Protein AF-Q56X42-F1 (afdb_monomer_lite)

Structure (mmCIF, N/CA/C/O backbone):
data_AF-Q56X42-F1
#
_entry.id   AF-Q56X42-F1
#
loop_
_atom_site.group_PDB
_atom_site.id
_atom_site.type_symbol
_atom_site.label_atom_id
_atom_site.label_alt_id
_atom_site.label_comp_id
_atom_site.label_asym_id
_atom_site.label_entity_id
_atom_site.label_seq_id
_atom_site.pdbx_PDB_ins_code
_atom_site.Cartn_x
_atom_site.Cartn_y
_atom_site.Cartn_z
_atom_site.occupancy
_atom_site.B_iso_or_equiv
_atom_site.auth_seq_id
_atom_site.auth_comp_id
_atom_site.auth_asym_id
_atom_site.auth_atom_id
_atom_site.pdbx_PDB_model_num
ATOM 1 N N . ASN A 1 1 ? 7.573 2.371 1.891 1.00 67.56 1 ASN A N 1
ATOM 2 C CA . ASN A 1 1 ? 6.452 1.930 2.756 1.00 67.56 1 ASN A CA 1
ATOM 3 C C . ASN A 1 1 ? 5.148 2.291 2.075 1.00 67.56 1 ASN A C 1
ATOM 5 O O . ASN A 1 1 ? 5.137 3.233 1.301 1.00 67.56 1 ASN A O 1
ATOM 9 N N . SER A 1 2 ? 4.065 1.553 2.292 1.00 81.19 2 SER A N 1
ATOM 10 C CA . SER A 1 2 ? 2.759 1.941 1.739 1.00 81.19 2 SER A CA 1
ATOM 11 C C . SER A 1 2 ? 2.305 3.261 2.379 1.00 81.19 2 SER A C 1
ATOM 13 O O . SER A 1 2 ? 2.499 3.435 3.579 1.00 81.19 2 SER A O 1
ATOM 15 N N . GLY A 1 3 ? 1.739 4.186 1.601 1.00 82.00 3 GLY A N 1
ATOM 16 C CA . GLY A 1 3 ? 1.391 5.527 2.095 1.00 82.00 3 GLY A CA 1
ATOM 17 C C . GLY A 1 3 ? 2.541 6.544 2.124 1.00 82.00 3 GLY A C 1
ATOM 18 O O . GLY A 1 3 ? 2.359 7.614 2.693 1.00 82.00 3 GLY A O 1
ATOM 19 N N . SER A 1 4 ? 3.714 6.232 1.557 1.00 86.50 4 SER A N 1
ATOM 20 C CA . SER A 1 4 ? 4.825 7.191 1.439 1.00 86.50 4 SER A CA 1
ATOM 21 C C . SER A 1 4 ? 4.777 7.982 0.135 1.00 86.50 4 SER A C 1
ATOM 23 O O . SER A 1 4 ? 4.223 7.497 -0.853 1.00 86.50 4 SER A O 1
ATOM 25 N N . ASP A 1 5 ? 5.441 9.136 0.119 1.00 89.69 5 ASP A N 1
ATOM 26 C CA . ASP A 1 5 ? 5.679 9.915 -1.094 1.00 89.69 5 ASP A CA 1
ATOM 27 C C . ASP A 1 5 ? 6.595 9.182 -2.084 1.00 89.69 5 ASP A C 1
ATOM 29 O O . ASP A 1 5 ? 7.347 8.260 -1.735 1.00 89.69 5 ASP A O 1
ATOM 33 N N . LEU A 1 6 ? 6.501 9.598 -3.345 1.00 90.69 6 LEU A N 1
ATOM 34 C CA . LEU A 1 6 ? 7.348 9.135 -4.433 1.00 90.69 6 LEU A CA 1
ATOM 35 C C . LEU A 1 6 ? 8.427 10.186 -4.690 1.00 90.69 6 LEU A C 1
ATOM 37 O O . LEU A 1 6 ? 8.120 11.365 -4.857 1.00 90.69 6 LEU A O 1
ATOM 41 N N . HIS A 1 7 ? 9.678 9.741 -4.751 1.00 89.75 7 HIS A N 1
ATOM 42 C CA . HIS A 1 7 ? 10.826 10.593 -5.027 1.00 89.75 7 HIS A CA 1
ATOM 43 C C . HIS A 1 7 ? 11.603 10.076 -6.230 1.00 89.75 7 HIS A C 1
ATOM 45 O O . HIS A 1 7 ? 11.661 8.869 -6.472 1.00 89.75 7 HIS A O 1
ATOM 51 N N . TYR A 1 8 ? 12.244 10.990 -6.947 1.00 87.69 8 TYR A N 1
ATOM 52 C CA . TYR A 1 8 ? 13.138 10.677 -8.053 1.00 87.69 8 TYR A CA 1
ATOM 53 C C . TYR A 1 8 ? 14.385 11.548 -8.012 1.00 87.69 8 TYR A C 1
ATOM 55 O O . TYR A 1 8 ? 14.400 12.601 -7.380 1.00 87.69 8 TYR A O 1
ATOM 63 N N . THR A 1 9 ? 15.450 11.085 -8.659 1.00 87.69 9 THR A N 1
ATOM 64 C CA . THR A 1 9 ? 16.738 11.777 -8.656 1.00 87.69 9 THR A CA 1
ATOM 65 C C . THR A 1 9 ? 16.627 13.140 -9.332 1.00 87.69 9 THR A C 1
ATOM 67 O O . THR A 1 9 ? 16.108 13.241 -10.446 1.00 87.69 9 THR A O 1
ATOM 70 N N . SER A 1 10 ? 17.138 14.176 -8.668 1.00 83.94 10 SER A N 1
ATOM 71 C CA . SER A 1 10 ? 17.284 15.494 -9.280 1.00 83.94 10 SER A CA 1
ATOM 72 C C . SER A 1 10 ? 18.452 15.495 -10.263 1.00 83.94 10 SER A C 1
ATOM 74 O O . SER A 1 10 ? 19.521 14.964 -9.964 1.00 83.94 10 SER A O 1
ATOM 76 N N . LEU A 1 11 ? 18.274 16.131 -11.421 1.00 78.12 11 LEU A N 1
ATOM 77 C CA . LEU A 1 11 ? 19.390 16.476 -12.311 1.00 78.12 11 LEU A CA 1
ATOM 78 C C . LEU A 1 11 ? 20.090 17.775 -11.875 1.00 78.12 11 LEU A C 1
ATOM 80 O O . LEU A 1 11 ? 21.200 18.050 -12.324 1.00 78.12 11 LEU A O 1
ATOM 84 N N . ASN A 1 12 ? 19.448 18.560 -11.004 1.00 76.50 12 ASN A N 1
ATOM 85 C CA . ASN A 1 12 ? 19.964 19.809 -10.458 1.00 76.50 12 ASN A CA 1
ATOM 86 C C . ASN A 1 12 ? 20.455 19.592 -9.024 1.00 76.50 12 ASN A C 1
ATOM 88 O O . ASN A 1 12 ? 19.666 19.259 -8.141 1.00 76.50 12 ASN A O 1
ATOM 92 N N . ASN A 1 13 ? 21.744 19.838 -8.785 1.00 66.69 13 ASN A N 1
ATOM 93 C CA . ASN A 1 13 ? 22.360 19.669 -7.464 1.00 66.69 13 ASN A CA 1
ATOM 94 C C . ASN A 1 13 ? 21.909 20.715 -6.428 1.00 66.69 13 ASN A C 1
ATOM 96 O O . ASN A 1 13 ? 22.079 20.481 -5.235 1.00 66.69 13 ASN A O 1
ATOM 100 N N . GLU A 1 14 ? 21.334 21.840 -6.863 1.00 75.88 14 GLU A N 1
ATOM 101 C CA . GLU A 1 14 ? 20.880 22.924 -5.976 1.00 75.88 14 GLU A CA 1
ATOM 102 C C . GLU A 1 14 ? 19.651 22.524 -5.138 1.00 75.88 14 GLU A C 1
ATOM 104 O O . GLU A 1 14 ? 19.534 22.916 -3.981 1.00 75.88 14 GLU A O 1
ATOM 109 N N . ASP A 1 15 ? 18.772 21.675 -5.686 1.00 68.00 15 ASP A N 1
ATOM 110 C CA . ASP A 1 15 ? 17.516 21.250 -5.042 1.00 68.00 15 ASP A CA 1
ATOM 111 C C . ASP A 1 15 ? 17.673 19.962 -4.202 1.00 68.00 15 ASP A C 1
ATOM 113 O O . ASP A 1 15 ? 16.696 19.377 -3.729 1.00 68.00 15 ASP A O 1
ATOM 117 N N . GLY A 1 16 ? 18.914 19.505 -4.003 1.00 80.31 16 GLY A N 1
ATOM 118 C CA . GLY A 1 16 ? 19.235 18.246 -3.333 1.00 80.31 16 GLY A CA 1
ATOM 119 C C . GLY A 1 16 ? 19.132 17.014 -4.247 1.00 80.31 16 GLY A C 1
ATOM 120 O O . GLY A 1 16 ? 18.766 17.107 -5.417 1.00 80.31 16 GLY A O 1
ATOM 121 N N . PRO A 1 17 ? 19.481 15.817 -3.736 1.00 85.62 17 PRO A N 1
ATOM 122 C CA . PRO A 1 17 ? 19.621 14.617 -4.567 1.00 85.62 17 PRO A CA 1
ATOM 123 C C . PRO A 1 17 ? 18.285 14.044 -5.059 1.00 85.62 17 PRO A C 1
ATOM 125 O O . PRO A 1 17 ? 18.269 13.279 -6.025 1.00 85.62 17 PRO A O 1
ATOM 128 N N . PHE A 1 18 ? 17.168 14.389 -4.409 1.00 88.75 18 PHE A N 1
ATOM 129 C CA . PHE A 1 18 ? 15.854 13.816 -4.687 1.00 88.75 18 PHE A CA 1
ATOM 130 C C . PHE A 1 18 ? 14.758 14.878 -4.691 1.00 88.75 18 PHE A C 1
ATOM 132 O O . PHE A 1 18 ? 14.666 15.684 -3.770 1.00 88.75 18 PHE A O 1
ATOM 139 N N . VAL A 1 19 ? 13.874 14.799 -5.682 1.00 90.31 19 VAL A N 1
ATOM 140 C CA . VAL A 1 19 ? 12.692 15.652 -5.832 1.00 90.31 19 VAL A CA 1
ATOM 141 C C . VAL A 1 19 ? 11.438 14.828 -5.554 1.00 90.31 19 VAL A C 1
ATOM 143 O O . VAL A 1 19 ? 11.348 13.667 -5.958 1.00 90.31 19 VAL A O 1
ATOM 146 N N . VAL A 1 20 ? 10.474 15.420 -4.849 1.00 90.50 20 VAL A N 1
ATOM 147 C CA . VAL A 1 20 ? 9.154 14.824 -4.584 1.00 90.50 20 VAL A CA 1
ATOM 148 C C . VAL A 1 20 ? 8.279 14.909 -5.840 1.00 90.50 20 VAL A C 1
ATOM 150 O O . VAL A 1 20 ? 8.199 15.956 -6.483 1.00 90.50 20 VAL A O 1
ATOM 153 N N . ASP A 1 21 ? 7.565 13.835 -6.176 1.00 92.31 21 ASP A N 1
ATOM 154 C CA . ASP A 1 21 ? 6.517 13.865 -7.200 1.00 92.31 21 ASP A CA 1
ATOM 155 C C . ASP A 1 21 ? 5.200 14.409 -6.610 1.00 92.31 21 ASP A C 1
ATOM 157 O O . ASP A 1 21 ? 4.403 13.683 -6.007 1.00 92.31 21 ASP A O 1
ATOM 161 N N . PHE A 1 22 ? 4.946 15.703 -6.822 1.00 91.88 22 PHE A N 1
ATOM 162 C CA . PHE A 1 22 ? 3.704 16.358 -6.398 1.00 91.88 22 PHE A CA 1
ATOM 163 C C . PHE A 1 22 ? 2.447 15.805 -7.089 1.00 91.88 22 PHE A C 1
ATOM 165 O O . PHE A 1 22 ? 1.365 15.834 -6.505 1.00 91.88 22 PHE A O 1
ATOM 172 N N . TYR A 1 23 ? 2.557 15.267 -8.308 1.00 93.00 23 TYR A N 1
ATOM 173 C CA . TYR A 1 23 ? 1.410 14.656 -8.985 1.00 93.00 23 TYR A CA 1
ATOM 174 C C . TYR A 1 23 ? 1.029 13.331 -8.332 1.00 93.00 23 TYR A C 1
ATOM 176 O O . TYR A 1 23 ? -0.160 13.023 -8.219 1.00 93.00 23 TYR A O 1
ATOM 184 N N . TYR A 1 24 ? 2.017 12.565 -7.865 1.00 93.50 24 TYR A N 1
ATOM 185 C CA . TYR A 1 24 ? 1.760 11.358 -7.088 1.00 93.50 24 TYR A CA 1
ATOM 186 C C . TYR A 1 24 ? 1.088 11.703 -5.758 1.00 93.50 24 TYR A C 1
ATOM 188 O O . TYR A 1 24 ? 0.129 11.042 -5.364 1.00 93.50 24 TYR A O 1
ATOM 196 N N . HIS A 1 25 ? 1.526 12.784 -5.114 1.00 91.62 25 HIS A N 1
ATOM 197 C CA . HIS A 1 25 ? 0.908 13.284 -3.891 1.00 91.62 25 HIS A CA 1
ATOM 198 C C . HIS A 1 25 ? -0.584 13.608 -4.092 1.00 91.62 25 HIS A C 1
ATOM 200 O O . HIS A 1 25 ? -1.444 13.054 -3.406 1.00 91.62 25 HIS A O 1
ATOM 206 N N . SER A 1 26 ? -0.926 14.397 -5.117 1.00 92.25 26 SER A N 1
ATOM 207 C CA . SER A 1 26 ? -2.332 14.663 -5.465 1.00 92.25 26 SER A CA 1
ATOM 208 C C . SER A 1 26 ? -3.097 13.395 -5.871 1.00 92.25 26 SER A C 1
ATOM 210 O O . SER A 1 26 ? -4.303 13.287 -5.643 1.00 92.25 26 SER A O 1
ATOM 212 N N . HIS A 1 27 ? -2.415 12.413 -6.471 1.00 92.94 27 HIS A N 1
ATOM 213 C CA . HIS A 1 27 ? -3.016 11.134 -6.842 1.00 92.94 27 HIS A CA 1
ATOM 214 C C . HIS A 1 27 ? -3.447 10.325 -5.614 1.00 92.94 27 HIS A C 1
ATOM 216 O O . HIS A 1 27 ? -4.559 9.794 -5.597 1.00 92.94 27 HIS A O 1
ATOM 222 N N . ILE A 1 28 ? -2.608 10.242 -4.578 1.00 93.75 28 ILE A N 1
ATOM 223 C CA . ILE A 1 28 ? -2.935 9.494 -3.357 1.00 93.75 28 ILE A CA 1
ATOM 224 C C . ILE A 1 28 ? -3.926 10.230 -2.450 1.00 93.75 28 ILE A C 1
ATOM 226 O O . ILE A 1 28 ? -4.687 9.576 -1.739 1.00 93.75 28 ILE A O 1
ATOM 230 N N . GLU A 1 29 ? -3.972 11.561 -2.510 1.00 92.69 29 GLU A N 1
ATOM 231 C CA . GLU A 1 29 ? -4.919 12.381 -1.746 1.00 92.69 29 GLU A CA 1
ATOM 232 C C . GLU A 1 29 ? -6.378 12.159 -2.176 1.00 92.69 29 GLU A C 1
ATOM 234 O O . GLU A 1 29 ? -7.312 12.308 -1.378 1.00 92.69 29 GLU A O 1
ATOM 239 N N . TYR A 1 30 ? -6.597 11.742 -3.427 1.00 91.44 30 TYR A N 1
ATOM 240 C CA . TYR A 1 30 ? -7.929 11.568 -3.989 1.00 91.44 30 TYR A CA 1
ATOM 241 C C . TYR A 1 30 ? -8.832 10.683 -3.108 1.00 91.44 30 TYR A C 1
ATOM 243 O O . TYR A 1 30 ? -8.675 9.463 -3.017 1.00 91.44 30 TYR A O 1
ATOM 251 N N . ARG A 1 31 ? -9.848 11.317 -2.502 1.00 89.06 31 ARG A N 1
ATOM 252 C CA . ARG A 1 31 ? -10.853 10.700 -1.611 1.00 89.06 31 ARG A CA 1
ATOM 253 C C . ARG A 1 31 ? -10.286 10.054 -0.339 1.00 89.06 31 ARG A C 1
ATOM 255 O O . ARG A 1 31 ? -10.953 9.191 0.232 1.00 89.06 31 ARG A O 1
ATOM 262 N N . TRP A 1 32 ? -9.116 10.478 0.136 1.00 90.62 32 TRP A N 1
ATOM 263 C CA . TRP A 1 32 ? -8.513 9.939 1.359 1.00 90.62 32 TRP A CA 1
ATOM 264 C C . TRP A 1 32 ? -9.361 10.192 2.621 1.00 90.62 32 TRP A C 1
ATOM 266 O O . TRP A 1 32 ? -9.424 9.356 3.518 1.00 90.62 32 TRP A O 1
ATOM 276 N N . GLY A 1 33 ? -10.081 11.315 2.686 1.00 87.44 33 GLY A N 1
ATOM 277 C CA . GLY A 1 33 ? -10.985 11.645 3.798 1.00 87.44 33 GLY A CA 1
ATOM 278 C C . GLY A 1 33 ? -10.298 12.231 5.040 1.00 87.44 33 GLY A C 1
ATOM 279 O O . GLY A 1 33 ? -10.992 12.786 5.895 1.00 87.44 33 GLY A O 1
ATOM 280 N N . GLY A 1 34 ? -8.964 12.156 5.124 1.00 89.06 34 GLY A N 1
ATOM 281 C CA . GLY A 1 34 ? -8.134 12.877 6.093 1.00 89.06 34 GLY A CA 1
ATOM 282 C C . GLY A 1 34 ? -8.602 12.731 7.544 1.00 89.06 34 GLY A C 1
ATOM 283 O O . GLY A 1 34 ? -8.870 11.632 8.032 1.00 89.06 34 GLY A O 1
ATOM 284 N N . GLU A 1 35 ? -8.764 13.860 8.232 1.00 88.06 35 GLU A N 1
ATOM 285 C CA . GLU A 1 35 ? -9.099 13.898 9.661 1.00 88.06 35 GLU A CA 1
ATOM 286 C C . GLU A 1 35 ? -10.459 13.248 9.994 1.00 88.06 35 GLU A C 1
ATOM 288 O O . GLU A 1 35 ? -10.631 12.643 11.054 1.00 88.06 35 GLU A O 1
ATOM 293 N N . GLY A 1 36 ? -11.436 13.305 9.081 1.00 90.19 36 GLY A N 1
ATOM 294 C CA . GLY A 1 36 ? -12.727 12.630 9.269 1.00 90.19 36 GLY A CA 1
ATOM 295 C C . GLY A 1 36 ? -12.585 11.104 9.299 1.00 90.19 36 GLY A C 1
ATOM 296 O O . GLY A 1 36 ? -13.181 10.423 10.143 1.00 90.19 36 GLY A O 1
ATOM 297 N N . LEU A 1 37 ? -11.729 10.569 8.423 1.00 92.31 37 LEU A N 1
ATOM 298 C CA . LEU A 1 37 ? -11.351 9.160 8.446 1.00 92.31 37 LEU A CA 1
ATOM 299 C C . LEU A 1 37 ? -10.593 8.833 9.740 1.00 92.31 37 LEU A C 1
ATOM 301 O O . LEU A 1 37 ? -10.950 7.864 10.413 1.00 92.31 37 LEU A O 1
ATOM 305 N N . ARG A 1 38 ? -9.613 9.658 10.132 1.00 91.94 38 ARG A N 1
ATOM 306 C CA . ARG A 1 38 ? -8.826 9.467 11.363 1.00 91.94 38 ARG A CA 1
ATOM 307 C C . ARG A 1 38 ? -9.718 9.322 12.596 1.00 91.94 38 ARG A C 1
ATOM 309 O O . ARG A 1 38 ? -9.590 8.342 13.326 1.00 91.94 38 ARG A O 1
ATOM 316 N N . LYS A 1 39 ? -10.673 10.233 12.800 1.00 92.50 39 LYS A N 1
ATOM 317 C CA . LYS A 1 39 ? -11.624 10.178 13.929 1.00 92.50 39 LYS A CA 1
ATOM 318 C C . LYS A 1 39 ? -12.442 8.888 13.942 1.00 92.50 39 LYS A C 1
ATOM 320 O O . LYS A 1 39 ? -12.653 8.293 14.999 1.00 92.50 39 LYS A O 1
ATOM 325 N N . THR A 1 40 ? -12.871 8.430 12.768 1.00 92.56 40 THR A N 1
ATOM 326 C CA . THR A 1 40 ? -13.627 7.178 12.635 1.00 92.56 40 THR A CA 1
ATOM 327 C C . THR A 1 40 ? -12.768 5.965 12.996 1.00 92.56 40 THR A C 1
ATOM 329 O O . THR A 1 40 ? -13.235 5.071 13.701 1.00 92.56 40 THR A O 1
ATOM 332 N N . LEU A 1 41 ? -11.498 5.953 12.582 1.00 92.06 41 LEU A N 1
ATOM 333 C CA . LEU A 1 41 ? -10.547 4.891 12.922 1.00 92.06 41 LEU A CA 1
ATOM 334 C C . LEU A 1 41 ? -10.200 4.877 14.416 1.00 92.06 41 LEU A C 1
ATOM 336 O O . LEU A 1 41 ? -10.135 3.804 15.010 1.00 92.06 41 LEU A O 1
ATOM 340 N N . ILE A 1 42 ? -10.040 6.045 15.044 1.00 91.81 42 ILE A N 1
ATOM 341 C CA . ILE A 1 42 ? -9.840 6.152 16.497 1.00 91.81 42 ILE A CA 1
ATOM 342 C C . ILE A 1 42 ? -11.048 5.568 17.235 1.00 91.81 42 ILE A C 1
ATOM 344 O O . ILE A 1 42 ? -10.882 4.732 18.117 1.00 91.81 42 ILE A O 1
ATOM 348 N N . ARG A 1 43 ? -12.272 5.930 16.826 1.00 91.19 43 ARG A N 1
ATOM 349 C CA . ARG A 1 43 ? -13.501 5.365 17.404 1.00 91.19 43 ARG A CA 1
ATOM 350 C C . ARG A 1 43 ? -13.575 3.847 17.229 1.00 91.19 43 ARG A C 1
ATOM 352 O O . ARG A 1 43 ? -13.992 3.144 18.147 1.00 91.19 43 ARG A O 1
ATOM 359 N N . TRP A 1 44 ? -13.169 3.336 16.068 1.00 89.75 44 TRP A N 1
ATOM 360 C CA . TRP A 1 44 ? -13.069 1.896 15.838 1.00 89.75 44 TRP A CA 1
ATOM 361 C C . TRP A 1 44 ? -12.072 1.238 16.805 1.00 89.75 44 TRP A C 1
ATOM 363 O O . TRP A 1 44 ? -12.430 0.244 17.439 1.00 89.75 44 TRP A O 1
ATOM 373 N N . ALA A 1 45 ? -10.878 1.810 16.987 1.00 88.31 45 ALA A N 1
ATOM 374 C CA . ALA A 1 45 ? -9.875 1.291 17.917 1.00 88.31 45 ALA A CA 1
ATOM 375 C C . ALA A 1 45 ? -10.388 1.278 19.369 1.00 88.31 45 ALA A C 1
ATOM 377 O O . ALA A 1 45 ? -10.264 0.260 20.050 1.00 88.31 45 ALA A O 1
ATOM 378 N N . SER A 1 46 ? -11.057 2.347 19.816 1.00 88.62 46 SER A N 1
ATOM 379 C CA . SER A 1 46 ? -11.700 2.390 21.138 1.00 88.62 46 SER A CA 1
ATOM 380 C C . SER A 1 46 ? -12.761 1.299 21.299 1.00 88.62 46 SER A C 1
ATOM 382 O O . SER A 1 46 ? -12.759 0.585 22.298 1.00 88.62 46 SER A O 1
ATOM 384 N N . SER A 1 47 ? -13.598 1.076 20.278 1.00 86.81 47 SER A N 1
ATOM 385 C CA . SER A 1 47 ? -14.635 0.033 20.320 1.00 86.81 47 SER A CA 1
ATOM 386 C C . SER A 1 47 ? -14.079 -1.395 20.406 1.00 86.81 47 SER A C 1
ATOM 388 O O . SER A 1 47 ? -14.765 -2.301 20.878 1.00 86.81 47 SER A O 1
ATOM 390 N N . LEU A 1 48 ? -12.845 -1.622 19.939 1.00 82.50 48 LEU A N 1
ATOM 391 C CA . LEU A 1 48 ? -12.162 -2.905 20.109 1.00 82.50 48 LEU A CA 1
ATOM 392 C C . LEU A 1 48 ? -11.652 -3.091 21.536 1.00 82.50 48 LEU A C 1
ATOM 394 O O . LEU A 1 48 ? -11.722 -4.204 22.053 1.00 82.50 48 LEU A O 1
ATOM 398 N N . ASN A 1 49 ? -11.177 -2.013 22.161 1.00 82.62 49 ASN A N 1
ATOM 399 C CA . ASN A 1 49 ? -10.699 -2.029 23.541 1.00 82.62 49 ASN A CA 1
ATOM 400 C C . ASN A 1 49 ? -11.859 -2.262 24.532 1.00 82.62 49 ASN A C 1
ATOM 402 O O . ASN A 1 49 ? -11.717 -3.052 25.459 1.00 82.62 49 ASN A O 1
ATOM 406 N N . GLU A 1 50 ? -13.033 -1.665 24.294 1.00 76.38 50 GLU A N 1
ATOM 407 C CA . GLU A 1 50 ? -14.222 -1.802 25.159 1.00 76.38 50 GLU A CA 1
ATOM 408 C C . GLU A 1 50 ? -14.805 -3.226 25.195 1.00 76.38 50 GLU A C 1
ATOM 410 O O . GLU A 1 50 ? -15.297 -3.680 26.224 1.00 76.38 50 GLU A O 1
ATOM 415 N N . LYS A 1 51 ? -14.738 -3.974 24.086 1.00 69.44 51 LYS A N 1
ATOM 416 C CA . LYS A 1 51 ? -15.343 -5.317 23.980 1.00 69.44 51 LYS A CA 1
ATOM 417 C C . LYS A 1 51 ? -14.617 -6.411 24.773 1.00 69.44 51 LYS A C 1
ATOM 419 O O . LYS A 1 51 ? -15.110 -7.536 24.812 1.00 69.44 51 LYS A O 1
ATOM 424 N N . LYS A 1 52 ? -13.438 -6.132 25.339 1.00 63.53 52 LYS A N 1
ATOM 425 C CA . LYS A 1 52 ? -12.561 -7.133 25.980 1.00 63.53 52 LYS A CA 1
ATOM 426 C C . LYS A 1 52 ? -11.953 -6.624 27.298 1.00 63.53 52 LYS A C 1
ATOM 428 O O . LYS A 1 52 ? -10.808 -6.940 27.608 1.00 63.53 52 LYS A O 1
ATOM 433 N N . ALA A 1 53 ? -12.739 -5.855 28.054 1.00 52.41 53 ALA A N 1
ATOM 434 C CA . ALA A 1 53 ? -12.368 -5.082 29.245 1.00 52.41 53 ALA A CA 1
ATOM 435 C C . ALA A 1 53 ? -11.900 -5.874 30.495 1.00 52.41 53 ALA A C 1
ATOM 437 O O . ALA A 1 53 ? -11.860 -5.305 31.578 1.00 52.41 53 ALA A O 1
ATOM 438 N N . ASP A 1 54 ? -11.525 -7.150 30.375 1.00 56.41 54 ASP A N 1
ATOM 439 C CA . ASP A 1 54 ? -11.077 -7.973 31.518 1.00 56.41 54 ASP A CA 1
ATOM 440 C C . ASP A 1 54 ? -9.575 -7.834 31.836 1.00 56.41 54 ASP A C 1
ATOM 442 O O . ASP A 1 54 ? -9.083 -8.387 32.813 1.00 56.41 54 ASP A O 1
ATOM 446 N N . ASN A 1 55 ? -8.814 -7.100 31.022 1.00 54.84 55 ASN A N 1
ATOM 447 C CA . ASN A 1 55 ? -7.419 -6.764 31.302 1.00 54.84 55 ASN A CA 1
ATOM 448 C C . ASN A 1 55 ? -7.181 -5.319 30.864 1.00 54.84 55 ASN A C 1
ATOM 450 O O . ASN A 1 55 ? -7.415 -5.011 29.697 1.00 54.84 55 ASN A O 1
ATOM 454 N N . ASP A 1 56 ? -6.670 -4.477 31.764 1.00 57.50 56 ASP A N 1
ATOM 455 C CA . ASP A 1 56 ? -6.373 -3.028 31.648 1.00 57.50 56 ASP A CA 1
ATOM 456 C C . ASP A 1 56 ? -5.444 -2.608 30.474 1.00 57.50 56 ASP A C 1
ATOM 458 O O . ASP A 1 56 ? -4.946 -1.485 30.383 1.00 57.50 56 ASP A O 1
ATOM 462 N N . GLU A 1 57 ? -5.177 -3.507 29.531 1.00 63.69 57 GLU A N 1
ATOM 463 C CA . GLU A 1 57 ? -4.270 -3.310 28.415 1.00 63.69 57 GLU A CA 1
ATOM 464 C C . GLU A 1 57 ? -5.027 -3.000 27.120 1.00 63.69 57 GLU A C 1
ATOM 466 O O . GLU A 1 57 ? -5.711 -3.854 26.550 1.00 63.69 57 GLU A O 1
ATOM 471 N N . GLN A 1 58 ? -4.813 -1.792 26.592 1.00 74.31 58 GLN A N 1
ATOM 472 C CA . GLN A 1 58 ? -5.284 -1.391 25.262 1.00 74.31 58 GLN A CA 1
ATOM 473 C C . GLN A 1 58 ? -4.812 -2.383 24.182 1.00 74.31 58 GLN A C 1
ATOM 475 O O . GLN A 1 58 ? -3.615 -2.633 24.034 1.00 74.31 58 GLN A O 1
ATOM 480 N N . ILE A 1 59 ? -5.749 -2.926 23.398 1.00 78.31 59 ILE A N 1
ATOM 481 C CA . ILE A 1 59 ? -5.485 -3.886 22.315 1.00 78.31 59 ILE A CA 1
ATOM 482 C C . ILE A 1 59 ? -4.859 -3.172 21.120 1.00 78.31 59 ILE A C 1
ATOM 484 O O . ILE A 1 59 ? -3.880 -3.663 20.550 1.00 78.31 59 ILE A O 1
ATOM 488 N N . VAL A 1 60 ? -5.425 -2.019 20.758 1.00 83.69 60 VAL A N 1
ATOM 489 C CA . VAL A 1 60 ? -4.968 -1.169 19.657 1.00 83.69 60 VAL A CA 1
ATOM 490 C C . VAL A 1 60 ? -4.817 0.265 20.156 1.00 83.69 60 VAL A C 1
ATOM 492 O O . VAL A 1 60 ? -5.744 0.820 20.751 1.00 83.69 60 VAL A O 1
ATOM 495 N N . THR A 1 61 ? -3.666 0.873 19.874 1.00 88.50 61 THR A N 1
ATOM 496 C CA . THR A 1 61 ? -3.352 2.265 20.227 1.00 88.50 61 THR A CA 1
ATOM 497 C C . THR A 1 61 ? -2.868 3.010 18.985 1.00 88.50 61 THR A C 1
ATOM 499 O O . THR A 1 61 ? -2.093 2.467 18.197 1.00 88.50 61 THR A O 1
ATOM 502 N N . LEU A 1 62 ? -3.310 4.256 18.792 1.00 89.31 62 LEU A N 1
ATOM 503 C CA . LEU A 1 62 ? -2.812 5.108 17.709 1.00 89.31 62 LEU A CA 1
ATOM 504 C C . LEU A 1 62 ? -1.335 5.451 17.954 1.00 89.31 62 LEU A C 1
ATOM 506 O O . LEU A 1 62 ? -0.977 5.954 19.017 1.00 89.31 62 LEU A O 1
ATOM 510 N N . ALA A 1 63 ? -0.482 5.195 16.967 1.00 90.25 63 ALA A N 1
ATOM 511 C CA . ALA A 1 63 ? 0.926 5.557 17.002 1.00 90.25 63 ALA A CA 1
ATOM 512 C C . ALA A 1 63 ? 1.130 6.873 16.244 1.00 90.25 63 ALA A C 1
ATOM 514 O O . ALA A 1 63 ? 1.485 6.878 15.065 1.00 90.25 63 ALA A O 1
ATOM 515 N N . GLU A 1 64 ? 0.889 7.998 16.920 1.00 87.19 64 GLU A N 1
ATOM 516 C CA . GLU A 1 64 ? 0.959 9.328 16.294 1.00 87.19 64 GLU A CA 1
ATOM 517 C C . GLU A 1 64 ? 2.344 9.629 15.715 1.00 87.19 64 GLU A C 1
ATOM 519 O O . GLU A 1 64 ? 2.443 10.079 14.583 1.00 87.19 64 GLU A O 1
ATOM 524 N N . HIS A 1 65 ? 3.410 9.260 16.429 1.00 87.50 65 HIS A N 1
ATOM 525 C CA . HIS A 1 65 ? 4.798 9.445 15.985 1.00 87.50 65 HIS A CA 1
ATOM 526 C C . HIS A 1 65 ? 5.174 8.665 14.710 1.00 87.50 65 HIS A C 1
ATOM 528 O O . HIS A 1 65 ? 6.181 8.972 14.081 1.00 87.50 65 HIS A O 1
ATOM 534 N N . LEU A 1 66 ? 4.399 7.640 14.341 1.00 86.56 66 LEU A N 1
ATOM 535 C CA . LEU A 1 66 ? 4.598 6.843 13.121 1.00 86.56 66 LEU A CA 1
ATOM 536 C C . LEU A 1 66 ? 3.545 7.142 12.059 1.00 86.56 66 LEU A C 1
ATOM 538 O O . LEU A 1 66 ? 3.550 6.511 11.000 1.00 86.56 66 LEU A O 1
ATOM 542 N N . SER A 1 67 ? 2.585 8.003 12.377 1.00 87.88 67 SER A N 1
ATOM 543 C CA . SER A 1 67 ? 1.528 8.368 11.454 1.00 87.88 67 SER A CA 1
ATOM 544 C C . SER A 1 67 ? 1.999 9.536 10.599 1.00 87.88 67 SER A C 1
ATOM 546 O O . SER A 1 67 ? 2.615 10.474 11.095 1.00 87.88 67 SER A O 1
ATOM 548 N N . THR A 1 68 ? 1.703 9.466 9.311 1.00 89.88 68 THR A N 1
ATOM 549 C CA . THR A 1 68 ? 1.905 10.552 8.352 1.00 89.88 68 THR A CA 1
ATOM 550 C C . THR A 1 68 ? 0.551 10.988 7.804 1.00 89.88 68 THR A C 1
ATOM 552 O O . THR A 1 68 ? -0.473 10.350 8.073 1.00 89.88 68 THR A O 1
ATOM 555 N N . ASP A 1 69 ? 0.534 12.042 6.992 1.00 87.88 69 ASP A N 1
ATOM 556 C CA . ASP A 1 69 ? -0.698 12.574 6.397 1.00 87.88 69 ASP A CA 1
ATOM 557 C C . ASP A 1 69 ? -1.478 11.520 5.592 1.00 87.88 69 ASP A C 1
ATOM 559 O O . ASP A 1 69 ? -2.711 11.512 5.605 1.00 87.88 69 ASP A O 1
ATOM 563 N N . TYR A 1 70 ? -0.768 10.569 4.973 1.00 90.75 70 TYR A N 1
ATOM 564 C CA . TYR A 1 70 ? -1.322 9.498 4.130 1.00 90.75 70 TYR A CA 1
ATOM 565 C C . TYR A 1 70 ? -1.075 8.088 4.677 1.00 90.75 70 TYR A C 1
ATOM 567 O O . TYR A 1 70 ? -1.225 7.094 3.961 1.00 90.75 70 TYR A O 1
ATOM 575 N N . CYS A 1 71 ? -0.706 7.973 5.950 1.00 92.88 71 CYS A N 1
ATOM 576 C CA . CYS A 1 71 ? -0.564 6.688 6.619 1.00 92.88 71 CYS A CA 1
ATOM 577 C C . CYS A 1 71 ? -0.903 6.832 8.099 1.00 92.88 71 CYS A C 1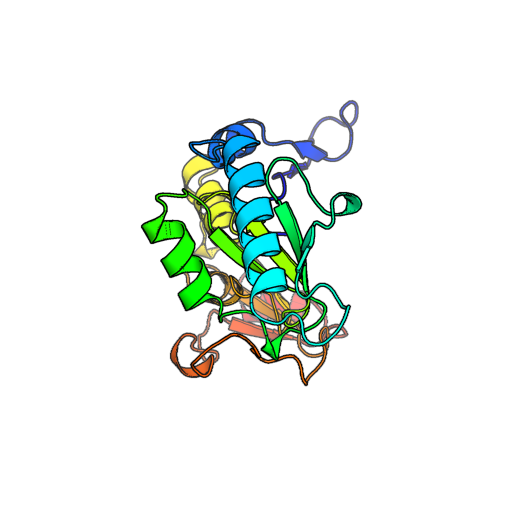
ATOM 579 O O . CYS A 1 71 ? -0.087 7.294 8.892 1.00 92.88 71 CYS A O 1
ATOM 581 N N . TYR A 1 72 ? -2.092 6.387 8.496 1.00 93.94 72 TYR A N 1
ATOM 582 C CA . TYR A 1 72 ? -2.458 6.317 9.908 1.00 93.94 72 TYR A CA 1
ATOM 583 C C . TYR A 1 72 ? -2.016 4.985 10.493 1.00 93.94 72 TYR A C 1
ATOM 585 O O . TYR A 1 72 ? -2.485 3.922 10.077 1.00 93.94 72 TYR A O 1
ATOM 593 N N . THR A 1 73 ? -1.112 5.055 11.464 1.00 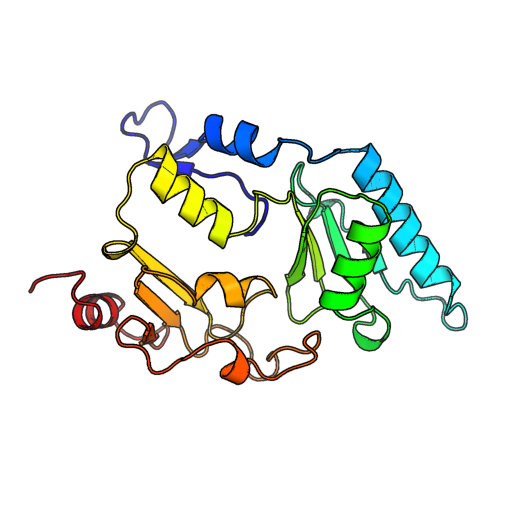93.44 73 THR A N 1
ATOM 594 C CA . THR A 1 73 ? -0.445 3.889 12.034 1.00 93.44 73 THR A CA 1
ATOM 595 C C . THR A 1 73 ? -1.008 3.579 13.413 1.00 93.44 73 THR A C 1
ATOM 597 O O . THR A 1 73 ? -1.048 4.435 14.294 1.00 93.44 73 THR A O 1
ATOM 600 N N . PHE A 1 74 ? -1.389 2.326 13.632 1.00 92.31 74 PHE A N 1
ATOM 601 C CA . PHE A 1 74 ? -1.832 1.809 14.919 1.00 92.31 74 PHE A CA 1
ATOM 602 C C . PHE A 1 74 ? -0.903 0.691 15.383 1.00 92.31 74 PHE A C 1
ATOM 604 O O . PHE A 1 74 ? -0.571 -0.212 14.613 1.00 92.31 74 PHE A O 1
ATOM 611 N N . THR A 1 75 ? -0.518 0.729 16.653 1.00 91.56 75 THR A N 1
ATOM 612 C CA . THR A 1 75 ? 0.221 -0.347 17.315 1.00 91.56 75 THR A CA 1
ATOM 613 C C . THR A 1 75 ? -0.765 -1.320 17.943 1.00 91.56 75 THR A C 1
ATOM 615 O O . THR A 1 75 ? -1.691 -0.924 18.651 1.00 91.56 75 THR A O 1
ATOM 618 N N . VAL A 1 76 ? -0.550 -2.606 17.695 1.00 88.31 76 VAL A N 1
ATOM 619 C CA . VAL A 1 76 ? -1.355 -3.716 18.194 1.00 88.31 76 VAL A CA 1
ATOM 620 C C . VAL A 1 76 ? -0.560 -4.450 19.262 1.00 88.31 76 VAL A C 1
ATOM 622 O O . VAL A 1 76 ? 0.473 -5.049 18.969 1.00 88.31 76 VAL A O 1
ATOM 625 N N . LYS A 1 77 ? -1.058 -4.440 20.500 1.00 85.19 77 LYS A N 1
ATOM 626 C CA . LYS A 1 77 ? -0.433 -5.172 21.613 1.00 85.19 77 LYS A CA 1
ATOM 627 C C . LYS A 1 77 ? -0.860 -6.637 21.658 1.00 85.19 77 LYS A C 1
ATOM 629 O O . LYS A 1 77 ? -0.076 -7.495 22.043 1.00 85.19 77 LYS A O 1
ATOM 634 N N . LYS A 1 78 ? -2.098 -6.932 21.242 1.00 81.50 78 LYS A N 1
ATOM 635 C CA . LYS A 1 78 ? -2.676 -8.288 21.244 1.00 81.50 78 LYS A CA 1
ATOM 636 C C . LYS A 1 78 ? -3.137 -8.679 19.835 1.00 81.50 78 LYS A C 1
ATOM 638 O O . LYS A 1 78 ? -4.315 -8.501 19.524 1.00 81.50 78 LYS A O 1
ATOM 643 N N . PRO A 1 79 ? -2.252 -9.232 18.980 1.00 77.00 79 PRO A N 1
ATOM 644 C CA . PRO A 1 79 ? -2.583 -9.574 17.592 1.00 77.00 79 PRO A CA 1
ATOM 645 C C . PRO A 1 79 ? -3.765 -10.539 17.463 1.00 77.00 79 PRO A C 1
ATOM 647 O O . PRO A 1 79 ? -4.645 -10.315 16.642 1.00 77.00 79 PRO A O 1
ATOM 650 N N . ALA A 1 80 ? -3.851 -11.546 18.340 1.00 77.38 80 ALA A N 1
ATOM 651 C CA . ALA A 1 80 ? -4.950 -12.518 18.354 1.00 77.38 80 ALA A CA 1
ATOM 652 C C . ALA A 1 80 ? -6.322 -11.902 18.689 1.00 77.38 80 ALA A C 1
ATOM 654 O O . ALA A 1 80 ? -7.361 -12.521 18.470 1.00 77.38 80 ALA A O 1
ATOM 655 N N . ALA A 1 81 ? -6.349 -10.692 19.258 1.00 78.56 81 ALA A N 1
ATOM 656 C CA . ALA A 1 81 ? -7.586 -10.018 19.618 1.00 78.56 81 ALA A CA 1
ATOM 657 C C . ALA A 1 81 ? -8.145 -9.127 18.500 1.00 78.56 81 ALA A C 1
ATOM 659 O O . ALA A 1 81 ? -9.291 -8.689 18.628 1.00 78.56 81 ALA A O 1
ATOM 660 N N . VAL A 1 82 ? -7.364 -8.877 17.444 1.00 81.94 82 VAL A N 1
ATOM 661 C CA . VAL A 1 82 ? -7.719 -8.017 16.311 1.00 81.94 82 VAL A CA 1
ATOM 662 C C . VAL A 1 82 ? -8.296 -8.868 15.173 1.00 81.94 82 VAL A C 1
ATOM 664 O O . VAL A 1 82 ? -7.804 -9.969 14.933 1.00 81.94 82 VAL A O 1
ATOM 667 N N . PRO A 1 83 ? -9.330 -8.390 14.451 1.00 85.00 83 PRO A N 1
ATOM 668 C CA . PRO A 1 83 ? -9.854 -9.103 13.289 1.00 85.00 83 PRO A CA 1
ATOM 669 C C . PRO A 1 83 ? -8.781 -9.294 12.201 1.00 85.00 83 PRO A C 1
ATOM 671 O O . PRO A 1 83 ? -7.907 -8.435 12.045 1.00 85.00 83 PRO A O 1
ATOM 674 N N . PRO A 1 84 ? -8.867 -10.361 11.389 1.00 85.19 84 PRO A N 1
ATOM 675 C CA . PRO A 1 84 ? -7.983 -10.556 10.247 1.00 85.19 84 PRO A CA 1
ATOM 676 C C . PRO A 1 84 ? -8.168 -9.445 9.205 1.00 85.19 84 PRO A C 1
ATOM 678 O O . PRO A 1 84 ? -9.225 -8.812 9.095 1.00 85.19 84 PRO A O 1
ATOM 681 N N . VAL A 1 85 ? -7.154 -9.243 8.357 1.00 85.38 85 VAL A N 1
ATOM 682 C CA . VAL A 1 85 ? -7.113 -8.116 7.405 1.00 85.38 85 VAL A CA 1
ATOM 683 C C . VAL A 1 85 ? -8.327 -8.061 6.471 1.00 85.38 85 VAL A C 1
ATOM 685 O O . VAL A 1 85 ? -8.807 -6.979 6.130 1.00 85.38 85 VAL A O 1
ATOM 688 N N . ARG A 1 86 ? -8.864 -9.220 6.072 1.00 85.50 86 ARG A N 1
ATOM 689 C CA . ARG A 1 86 ? -10.041 -9.317 5.196 1.00 85.50 86 ARG A CA 1
ATOM 690 C C . ARG A 1 86 ? -11.302 -8.790 5.877 1.00 85.50 86 ARG A C 1
ATOM 692 O O . ARG A 1 86 ? -12.082 -8.081 5.240 1.00 85.50 86 ARG A O 1
ATOM 699 N N . GLU A 1 87 ? -11.490 -9.115 7.151 1.00 87.62 87 GLU A N 1
ATOM 700 C CA . GLU A 1 87 ? -12.628 -8.642 7.937 1.00 87.62 87 GLU A CA 1
ATOM 701 C C . GLU A 1 87 ? -12.517 -7.151 8.212 1.00 87.62 87 GLU A C 1
ATOM 703 O O . GLU A 1 87 ? -13.483 -6.423 8.000 1.00 87.62 87 GLU A O 1
ATOM 708 N N . LEU A 1 88 ? -11.326 -6.668 8.570 1.00 88.06 88 LEU A N 1
ATOM 709 C CA . LEU A 1 88 ? -11.122 -5.242 8.786 1.00 88.06 88 LEU A CA 1
ATOM 710 C C . LEU A 1 88 ? -11.363 -4.431 7.501 1.00 88.06 88 LEU A C 1
ATOM 712 O O . LEU A 1 88 ? -12.092 -3.441 7.514 1.00 88.06 88 LEU A O 1
ATOM 716 N N . ARG A 1 89 ? -10.862 -4.901 6.349 1.00 89.19 89 ARG A N 1
ATOM 717 C CA . ARG A 1 89 ? -11.183 -4.299 5.041 1.00 89.19 89 ARG A CA 1
ATOM 718 C C . ARG A 1 89 ? -12.685 -4.330 4.746 1.00 89.19 89 ARG A C 1
ATOM 720 O O . ARG A 1 89 ? -13.205 -3.375 4.173 1.00 89.19 89 ARG A O 1
ATOM 727 N N . LYS A 1 90 ? -13.391 -5.404 5.117 1.00 91.00 90 LYS A N 1
ATOM 728 C CA . LYS A 1 90 ? -14.850 -5.508 4.963 1.00 91.00 90 LYS A CA 1
ATOM 729 C C . LYS A 1 90 ? -15.575 -4.476 5.832 1.00 91.00 90 LYS A C 1
ATOM 731 O O . LYS A 1 90 ? -16.449 -3.790 5.311 1.00 91.00 90 LYS A O 1
ATOM 736 N N . LEU A 1 91 ? -15.199 -4.329 7.103 1.00 90.12 91 LEU A N 1
ATOM 737 C CA . LEU A 1 91 ? -15.797 -3.356 8.027 1.00 90.12 91 LEU A CA 1
ATOM 738 C C . LEU A 1 91 ? -15.673 -1.923 7.501 1.00 90.12 91 LEU A C 1
ATOM 740 O O . LEU A 1 91 ? -16.668 -1.206 7.428 1.00 90.12 91 LEU A O 1
ATOM 744 N N . LEU A 1 92 ? -14.478 -1.538 7.053 1.00 90.19 92 LEU A N 1
ATOM 745 C CA . LEU A 1 92 ? -14.235 -0.196 6.517 1.00 90.19 92 LEU A CA 1
ATOM 746 C C . LEU A 1 92 ? -15.027 0.059 5.228 1.00 90.19 92 LEU A C 1
ATOM 748 O O . LEU A 1 92 ? -15.599 1.133 5.056 1.00 90.19 92 LEU A O 1
ATOM 752 N N . ARG A 1 93 ? -15.142 -0.949 4.351 1.00 90.38 93 ARG A N 1
ATOM 753 C CA . ARG A 1 93 ? -15.978 -0.863 3.140 1.00 90.38 93 ARG A CA 1
ATOM 754 C C . ARG A 1 93 ? -17.464 -0.702 3.460 1.00 90.38 93 ARG A C 1
ATOM 756 O O . ARG A 1 93 ? -18.125 0.072 2.777 1.00 90.38 93 ARG A O 1
ATOM 763 N N . ILE A 1 94 ? -17.982 -1.398 4.477 1.00 91.00 94 ILE A N 1
ATOM 764 C CA . ILE A 1 94 ? -19.383 -1.262 4.925 1.00 91.00 94 ILE A CA 1
ATOM 765 C C . ILE A 1 94 ? -19.648 0.156 5.442 1.00 91.00 94 ILE A C 1
ATOM 767 O O . ILE A 1 94 ? -20.700 0.722 5.168 1.00 91.00 94 ILE A O 1
ATOM 771 N N . GLN A 1 95 ? -18.673 0.760 6.120 1.00 88.88 95 GLN A N 1
ATOM 772 C CA . GLN A 1 95 ? -18.730 2.154 6.574 1.00 88.88 95 GLN A CA 1
ATOM 773 C C . GLN A 1 95 ? -18.458 3.179 5.455 1.00 88.88 95 GLN A C 1
ATOM 775 O O . GLN A 1 95 ? -18.314 4.365 5.734 1.00 88.88 95 GLN A O 1
ATOM 780 N N . ALA A 1 96 ? -18.365 2.734 4.195 1.00 89.75 96 ALA A N 1
ATOM 781 C CA . ALA A 1 96 ? -18.037 3.551 3.027 1.00 89.75 96 ALA A CA 1
ATOM 782 C C . ALA A 1 96 ? -16.700 4.318 3.130 1.00 89.75 96 ALA A C 1
ATOM 784 O O . ALA A 1 96 ? -16.475 5.285 2.398 1.00 89.75 96 ALA A O 1
ATOM 785 N N . LEU A 1 97 ? -15.779 3.860 3.985 1.00 91.50 97 LEU A N 1
ATOM 786 C CA . LEU A 1 97 ? -14.460 4.462 4.149 1.00 91.50 97 LEU A CA 1
ATOM 787 C C . LEU A 1 97 ? -13.554 4.056 2.981 1.00 91.50 97 LEU A C 1
ATOM 789 O O . LEU A 1 97 ? -13.338 2.873 2.699 1.00 91.50 97 LEU A O 1
ATOM 793 N N . ARG A 1 98 ? -13.025 5.055 2.271 1.00 90.69 98 ARG A N 1
ATOM 794 C CA . ARG A 1 98 ? -12.178 4.880 1.083 1.00 90.69 98 ARG A CA 1
ATOM 795 C C . ARG A 1 98 ? -10.709 4.749 1.478 1.00 90.69 98 ARG A C 1
ATOM 797 O O . ARG A 1 98 ? -9.889 5.609 1.182 1.00 90.69 98 ARG A O 1
ATOM 804 N N . CYS A 1 99 ? -10.377 3.635 2.116 1.00 92.75 99 CYS A N 1
ATOM 805 C CA . CYS A 1 99 ? -9.015 3.341 2.546 1.00 92.75 99 CYS A CA 1
ATOM 806 C C . CYS A 1 99 ? -8.643 1.866 2.360 1.00 92.75 99 CYS A C 1
ATOM 808 O O . CYS A 1 99 ? -9.488 0.985 2.163 1.00 92.75 99 CYS A O 1
ATOM 810 N N . HIS A 1 100 ? -7.344 1.599 2.426 1.00 91.56 100 HIS A N 1
ATOM 811 C CA . HIS A 1 100 ? -6.789 0.262 2.520 1.00 91.56 100 HIS A CA 1
ATOM 812 C C . HIS A 1 100 ? -6.106 0.058 3.859 1.00 91.56 100 HIS A C 1
ATOM 814 O O . HIS A 1 100 ? -5.499 0.966 4.413 1.00 91.56 100 HIS A O 1
ATOM 820 N N . VAL A 1 101 ? -6.203 -1.173 4.353 1.00 91.62 101 VAL A N 1
ATOM 821 C CA . VAL A 1 101 ? -5.518 -1.597 5.567 1.00 91.62 101 VAL A CA 1
ATOM 822 C C . VAL A 1 101 ? -4.433 -2.586 5.215 1.00 91.62 101 VAL A C 1
ATOM 824 O O . VAL A 1 101 ? -4.673 -3.565 4.490 1.00 91.62 101 VAL A O 1
ATOM 827 N N . VAL A 1 102 ? -3.258 -2.301 5.758 1.00 90.06 102 VAL A N 1
ATOM 828 C CA . VAL A 1 102 ? -2.031 -3.053 5.585 1.00 90.06 102 VAL A CA 1
ATOM 829 C C . VAL A 1 102 ? -1.496 -3.413 6.967 1.00 90.06 102 VAL A C 1
ATOM 831 O O . VAL A 1 102 ? -1.123 -2.536 7.738 1.00 90.06 102 VAL A O 1
ATOM 834 N N . TYR A 1 103 ? -1.457 -4.704 7.294 1.00 88.31 103 TYR A N 1
ATOM 835 C CA . TYR A 1 103 ? -0.770 -5.159 8.503 1.00 88.31 103 TYR A CA 1
ATOM 836 C C . TYR A 1 103 ? 0.714 -5.283 8.200 1.00 88.31 103 TYR A C 1
ATOM 838 O O . TYR A 1 103 ? 1.087 -5.889 7.191 1.00 88.31 103 TYR A O 1
ATOM 846 N N . SER A 1 104 ? 1.521 -4.733 9.095 1.00 84.25 104 SER A N 1
ATOM 847 C CA . SER A 1 104 ? 2.975 -4.734 9.046 1.00 84.25 104 SER A CA 1
ATOM 848 C C . SER A 1 104 ? 3.552 -5.303 10.342 1.00 84.25 104 SER A C 1
ATOM 850 O O . SER A 1 104 ? 2.830 -5.536 11.317 1.00 84.25 104 SER A O 1
ATOM 852 N N . GLN A 1 105 ? 4.853 -5.611 10.331 1.00 80.38 105 GLN A N 1
ATOM 853 C CA . GLN A 1 105 ? 5.583 -6.128 11.501 1.00 80.38 105 GLN A CA 1
ATOM 854 C C . GLN A 1 105 ? 4.892 -7.338 12.161 1.00 80.38 105 GLN A C 1
ATOM 856 O O . GLN A 1 105 ? 4.631 -7.356 13.363 1.00 80.38 105 GLN A O 1
ATOM 861 N N . ASN A 1 106 ? 4.536 -8.342 11.355 1.00 75.75 106 ASN A N 1
ATOM 862 C CA . ASN A 1 106 ? 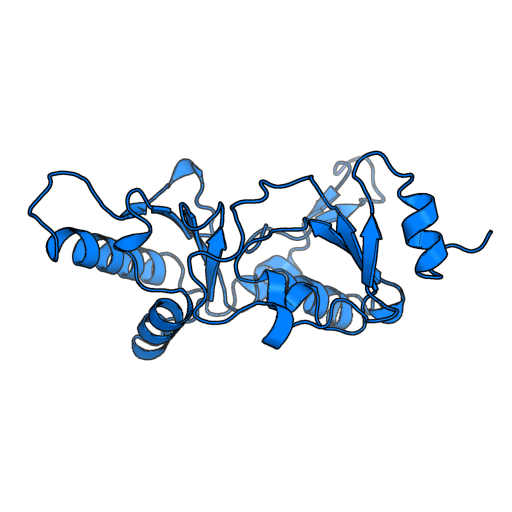3.866 -9.563 11.816 1.00 75.75 106 ASN A CA 1
ATOM 863 C C . ASN A 1 106 ? 2.525 -9.316 12.546 1.00 75.75 106 ASN A C 1
ATOM 865 O O . ASN A 1 106 ? 2.138 -10.051 13.449 1.00 75.75 106 ASN A O 1
ATOM 869 N N . GLY A 1 107 ? 1.812 -8.251 12.171 1.00 77.81 107 GLY A N 1
ATOM 870 C CA . GLY A 1 107 ? 0.505 -7.918 12.734 1.00 77.81 107 GLY A CA 1
ATOM 871 C C . GLY A 1 107 ? 0.543 -7.132 14.042 1.00 77.81 107 GLY A C 1
ATOM 872 O O . GLY A 1 107 ? -0.517 -6.835 14.585 1.00 77.81 107 GLY A O 1
ATOM 873 N N . THR A 1 108 ? 1.732 -6.747 14.512 1.00 85.06 108 THR A N 1
ATOM 874 C CA . THR A 1 108 ? 1.901 -5.806 15.632 1.00 85.06 108 THR A CA 1
ATOM 875 C C . THR A 1 108 ? 1.645 -4.355 15.219 1.00 85.06 108 THR A C 1
ATOM 877 O O . THR A 1 108 ? 1.517 -3.480 16.072 1.00 85.06 108 THR A O 1
ATOM 880 N N . ARG A 1 109 ? 1.533 -4.083 13.913 1.00 88.75 109 ARG A N 1
ATOM 881 C CA . ARG A 1 109 ? 1.238 -2.758 13.375 1.00 88.75 109 ARG A CA 1
ATOM 882 C C . ARG A 1 109 ? 0.181 -2.827 12.279 1.00 88.75 109 ARG A C 1
ATOM 884 O O . ARG A 1 109 ? 0.200 -3.714 11.426 1.00 88.75 109 ARG A O 1
ATOM 891 N N . ILE A 1 110 ? -0.737 -1.867 12.302 1.00 91.19 110 ILE A N 1
ATOM 892 C CA . ILE A 1 110 ? -1.771 -1.674 11.288 1.00 91.19 110 ILE A CA 1
ATOM 893 C C . ILE A 1 110 ? -1.574 -0.297 10.674 1.00 91.19 110 ILE A C 1
ATOM 895 O O . ILE A 1 110 ? -1.689 0.713 11.360 1.00 91.19 110 ILE A O 1
ATOM 899 N N . ASN A 1 111 ? -1.326 -0.269 9.372 1.00 92.62 111 ASN A N 1
ATOM 900 C CA . ASN A 1 111 ? -1.235 0.947 8.582 1.00 92.62 111 ASN A CA 1
ATOM 901 C C . ASN A 1 111 ? -2.529 1.101 7.782 1.00 92.62 111 ASN A C 1
ATOM 903 O O . ASN A 1 111 ? -2.915 0.203 7.026 1.00 92.62 111 ASN A O 1
ATOM 907 N N . VAL A 1 112 ? -3.202 2.234 7.940 1.00 94.00 112 VAL A N 1
ATOM 908 C CA . VAL A 1 112 ? -4.342 2.625 7.111 1.00 94.00 112 VAL A CA 1
ATOM 909 C C . VAL A 1 112 ? -3.864 3.678 6.128 1.00 94.00 112 VAL A C 1
ATOM 911 O O . VAL A 1 112 ? -3.339 4.708 6.536 1.00 94.00 112 VAL A O 1
ATOM 914 N N . ILE A 1 113 ? -4.042 3.410 4.839 1.00 94.56 113 ILE A N 1
ATOM 915 C CA . ILE A 1 113 ? -3.498 4.210 3.736 1.00 94.56 113 ILE A CA 1
ATOM 916 C C . ILE A 1 113 ? -4.589 4.529 2.705 1.00 94.56 113 ILE A C 1
ATOM 918 O O . ILE A 1 113 ? -5.586 3.792 2.626 1.00 94.56 113 ILE A O 1
ATOM 922 N N . PRO A 1 114 ? -4.418 5.570 1.871 1.00 94.31 114 PRO A N 1
ATOM 923 C CA . PRO A 1 114 ? -5.312 5.818 0.753 1.00 94.31 114 PRO A CA 1
ATOM 924 C C . PRO A 1 114 ? -5.408 4.621 -0.190 1.00 94.31 114 PRO A C 1
ATOM 926 O O . PRO A 1 114 ? -4.468 3.837 -0.344 1.00 94.31 114 PRO A O 1
ATOM 929 N N . VAL A 1 115 ? -6.545 4.501 -0.882 1.00 92.00 115 VAL A N 1
ATOM 930 C CA . VAL A 1 115 ? -6.792 3.408 -1.845 1.00 92.00 115 VAL A CA 1
ATOM 931 C C . VAL A 1 115 ? -5.702 3.330 -2.923 1.00 92.00 115 VAL A C 1
ATOM 933 O O . VAL A 1 115 ? -5.362 2.248 -3.401 1.00 92.00 115 VAL A O 1
ATOM 936 N N . LEU A 1 116 ? -5.133 4.479 -3.281 1.00 92.44 116 LEU A N 1
ATOM 937 C CA . LEU A 1 116 ? -4.139 4.622 -4.340 1.00 92.44 116 LEU A CA 1
ATOM 938 C C . LEU A 1 116 ? -2.689 4.627 -3.827 1.00 92.44 116 LEU A C 1
ATOM 940 O O . LEU A 1 116 ? -1.772 4.665 -4.633 1.00 92.44 116 LEU A O 1
ATOM 944 N N . ALA A 1 117 ? -2.464 4.517 -2.514 1.00 93.19 117 ALA A N 1
ATOM 945 C CA . ALA A 1 117 ? -1.132 4.646 -1.913 1.00 93.19 117 ALA A CA 1
ATOM 946 C C . ALA A 1 117 ? -0.459 3.306 -1.556 1.00 93.19 117 ALA A C 1
ATOM 948 O O . ALA A 1 117 ? 0.570 3.269 -0.876 1.00 93.19 117 ALA A O 1
ATOM 949 N N . SER A 1 118 ? -1.046 2.173 -1.957 1.00 91.19 118 SER A N 1
ATOM 950 C CA . SER A 1 118 ? -0.397 0.865 -1.772 1.00 91.19 118 SER A CA 1
ATOM 951 C C . SER A 1 118 ? 0.800 0.699 -2.713 1.00 91.19 118 SER A C 1
ATOM 953 O O . SER A 1 118 ? 0.841 1.308 -3.781 1.00 91.19 118 SER A O 1
ATOM 955 N N . ARG A 1 119 ? 1.746 -0.181 -2.367 1.00 89.75 119 ARG A N 1
ATOM 956 C CA . ARG A 1 119 ? 2.995 -0.343 -3.136 1.00 89.75 119 ARG A CA 1
ATOM 957 C C . ARG A 1 119 ? 2.748 -0.730 -4.599 1.00 89.75 119 ARG A C 1
ATOM 959 O O . ARG A 1 119 ? 3.352 -0.154 -5.494 1.00 89.75 119 ARG A O 1
ATOM 966 N N . ILE A 1 120 ? 1.795 -1.625 -4.861 1.00 88.50 120 ILE A N 1
ATOM 967 C CA . ILE A 1 120 ? 1.415 -1.991 -6.236 1.00 88.50 120 ILE A CA 1
ATOM 968 C C . ILE A 1 120 ? 0.727 -0.844 -6.992 1.00 88.50 120 ILE A C 1
ATOM 970 O O . ILE A 1 120 ? 0.859 -0.739 -8.208 1.00 88.50 120 ILE A O 1
ATOM 974 N N . GLN A 1 121 ? 0.005 0.038 -6.294 1.00 92.00 121 GLN A N 1
ATOM 975 C CA . GLN A 1 121 ? -0.603 1.210 -6.932 1.00 92.00 121 GLN A CA 1
ATOM 976 C C . GLN A 1 121 ? 0.458 2.244 -7.309 1.00 92.00 121 GLN A C 1
ATOM 978 O O . GLN A 1 121 ? 0.365 2.812 -8.392 1.00 92.00 121 GLN A O 1
ATOM 983 N N . ALA A 1 122 ? 1.509 2.406 -6.501 1.00 91.50 122 ALA A N 1
ATOM 984 C CA . ALA A 1 122 ? 2.663 3.226 -6.865 1.00 91.50 122 ALA A CA 1
ATOM 985 C C . ALA A 1 122 ? 3.351 2.709 -8.143 1.00 91.50 122 ALA A C 1
ATOM 987 O O . ALA A 1 122 ? 3.633 3.489 -9.048 1.00 91.50 122 ALA A O 1
ATOM 988 N N . LEU A 1 123 ? 3.539 1.388 -8.275 1.00 90.75 123 LEU A N 1
ATOM 989 C CA . LEU A 1 123 ? 4.082 0.792 -9.505 1.00 90.75 123 LEU A CA 1
ATOM 990 C C . LEU A 1 123 ? 3.184 1.050 -10.724 1.00 90.75 123 LEU A C 1
ATOM 992 O O . LEU A 1 123 ? 3.667 1.392 -11.800 1.00 90.75 123 LEU A O 1
ATOM 996 N N . ARG A 1 124 ? 1.861 0.943 -10.561 1.00 91.38 124 ARG A N 1
ATOM 997 C CA . ARG A 1 124 ? 0.912 1.277 -11.636 1.00 91.38 124 ARG A CA 1
ATOM 998 C C . ARG A 1 124 ? 0.937 2.756 -11.996 1.00 91.38 124 ARG A C 1
ATOM 1000 O O . ARG A 1 124 ? 0.837 3.083 -13.174 1.00 91.38 124 ARG A O 1
ATOM 1007 N N . TYR A 1 125 ? 1.074 3.636 -11.010 1.00 93.38 125 TYR A N 1
ATOM 1008 C CA . TYR A 1 125 ? 1.236 5.064 -11.247 1.00 93.38 125 TYR A CA 1
ATOM 1009 C C . TYR A 1 125 ? 2.494 5.333 -12.083 1.00 93.38 125 TYR A C 1
ATOM 1011 O O . TYR A 1 125 ? 2.408 6.043 -13.080 1.00 93.38 125 TYR A O 1
ATOM 1019 N N . LEU A 1 126 ? 3.622 4.695 -11.755 1.00 91.62 126 LEU A N 1
ATOM 1020 C CA . LEU A 1 126 ? 4.851 4.774 -12.551 1.00 91.62 126 LEU A CA 1
ATOM 1021 C C . LEU A 1 126 ? 4.635 4.275 -13.991 1.00 91.62 126 LEU A C 1
ATOM 1023 O O . LEU A 1 126 ? 5.021 4.952 -14.940 1.00 91.62 126 LEU A O 1
ATOM 1027 N N . PHE A 1 127 ? 3.945 3.152 -14.190 1.00 91.94 127 PHE A N 1
ATOM 1028 C CA . PHE A 1 127 ? 3.618 2.677 -15.539 1.00 91.94 127 PHE A CA 1
ATOM 1029 C C . PHE A 1 127 ? 2.770 3.690 -16.329 1.00 91.94 127 PHE A C 1
ATOM 1031 O O . PHE A 1 127 ? 3.127 4.066 -17.442 1.00 91.94 127 PHE A O 1
ATOM 1038 N N . VAL A 1 128 ? 1.659 4.166 -15.757 1.00 92.56 128 VAL A N 1
ATOM 1039 C CA . VAL A 1 128 ? 0.696 5.021 -16.473 1.00 92.56 128 VAL A CA 1
ATOM 1040 C C . VAL A 1 128 ? 1.220 6.441 -16.669 1.00 92.56 128 VAL A C 1
ATOM 1042 O O . VAL A 1 128 ? 1.088 7.004 -17.753 1.00 92.56 128 VAL A O 1
ATOM 1045 N N . ARG A 1 129 ? 1.772 7.052 -15.617 1.00 91.69 129 ARG A N 1
ATOM 1046 C CA . ARG A 1 129 ? 2.160 8.466 -15.629 1.00 91.69 129 ARG A CA 1
ATOM 1047 C C . ARG A 1 129 ? 3.555 8.678 -16.200 1.00 91.69 129 ARG A C 1
ATOM 1049 O O . ARG A 1 129 ? 3.759 9.673 -16.887 1.00 91.69 129 ARG A O 1
ATOM 1056 N N . TRP A 1 130 ? 4.489 7.771 -15.917 1.00 89.94 130 TRP A N 1
ATOM 1057 C CA . TRP A 1 130 ? 5.879 7.895 -16.359 1.00 89.94 130 TRP A CA 1
ATOM 1058 C C . TRP A 1 130 ? 6.183 7.065 -17.612 1.00 89.94 130 TRP A C 1
ATOM 1060 O O . TRP A 1 130 ? 7.261 7.201 -18.183 1.00 89.94 130 TRP A O 1
ATOM 1070 N N . GLY A 1 131 ? 5.259 6.206 -18.055 1.00 91.56 131 GLY A N 1
ATOM 1071 C CA . GLY A 1 131 ? 5.465 5.357 -19.229 1.00 91.56 131 GLY A CA 1
ATOM 1072 C C . GLY A 1 131 ? 6.538 4.286 -19.021 1.00 91.56 131 GLY A C 1
ATOM 1073 O O . GLY A 1 131 ? 7.109 3.794 -19.994 1.00 91.56 131 GLY A O 1
ATOM 1074 N N . ILE A 1 132 ? 6.851 3.943 -17.766 1.00 90.38 132 ILE A N 1
ATOM 1075 C CA . ILE A 1 132 ? 7.865 2.935 -17.445 1.00 90.38 132 ILE A CA 1
ATOM 1076 C C . ILE A 1 132 ? 7.324 1.562 -17.815 1.00 90.38 132 ILE A C 1
ATOM 1078 O O . ILE A 1 132 ? 6.317 1.132 -17.270 1.00 90.38 132 ILE A O 1
ATOM 1082 N N . ASP A 1 133 ? 8.025 0.847 -18.689 1.00 90.62 133 ASP A N 1
ATOM 1083 C CA . ASP A 1 133 ? 7.687 -0.530 -19.034 1.00 90.62 133 ASP A CA 1
ATOM 1084 C C . ASP A 1 133 ? 7.902 -1.467 -17.833 1.00 90.62 133 ASP A C 1
ATOM 1086 O O . ASP A 1 133 ? 9.033 -1.689 -17.389 1.00 90.62 133 ASP A O 1
ATOM 1090 N N . MET A 1 134 ? 6.809 -2.048 -17.330 1.00 87.06 134 MET A N 1
ATOM 1091 C CA . MET A 1 134 ? 6.835 -2.958 -16.183 1.00 87.06 134 MET A CA 1
ATOM 1092 C C . MET A 1 134 ? 7.724 -4.178 -16.440 1.00 87.06 134 MET A C 1
ATOM 1094 O O . MET A 1 134 ? 8.379 -4.633 -15.510 1.00 87.06 134 MET A O 1
ATOM 1098 N N . ALA A 1 135 ? 7.827 -4.671 -17.681 1.00 86.75 135 ALA A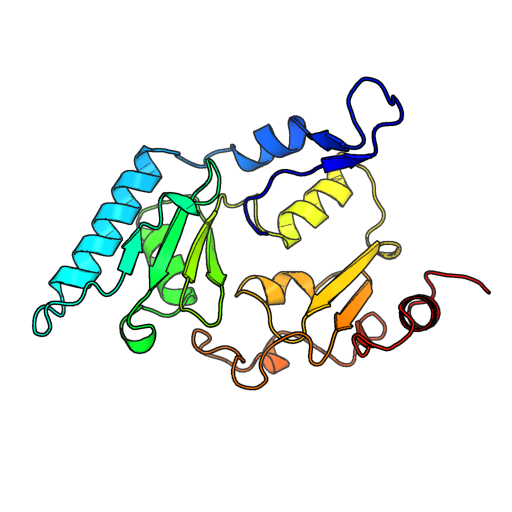 N 1
ATOM 1099 C CA . ALA A 1 135 ? 8.655 -5.839 -18.005 1.00 86.75 135 ALA A CA 1
ATOM 1100 C C . ALA A 1 135 ? 10.164 -5.588 -17.813 1.00 86.75 135 ALA A C 1
ATOM 1102 O O . ALA A 1 135 ? 10.946 -6.528 -17.646 1.00 86.75 135 ALA A O 1
ATOM 1103 N N . LYS A 1 136 ? 10.579 -4.316 -17.819 1.00 87.62 136 LYS A N 1
ATOM 1104 C CA . LYS A 1 136 ? 11.966 -3.880 -17.593 1.00 87.62 136 LYS A CA 1
ATOM 1105 C C . LYS A 1 136 ? 12.224 -3.458 -16.148 1.00 87.62 136 LYS A C 1
ATOM 1107 O O . LYS A 1 136 ? 13.338 -3.061 -15.816 1.00 87.62 136 LYS A O 1
ATOM 1112 N N . MET A 1 137 ? 11.212 -3.529 -15.289 1.00 87.81 137 MET A N 1
ATOM 1113 C CA . MET A 1 137 ? 11.315 -3.149 -13.890 1.00 87.81 137 MET A CA 1
ATOM 1114 C C . MET A 1 137 ? 11.716 -4.349 -13.030 1.00 87.81 137 MET A C 1
ATOM 1116 O O . MET A 1 137 ? 11.108 -5.416 -13.123 1.00 87.81 137 MET A O 1
ATOM 1120 N N . ALA A 1 138 ? 12.711 -4.148 -12.164 1.00 89.00 138 ALA A N 1
ATOM 1121 C CA . ALA A 1 138 ? 13.059 -5.071 -11.087 1.00 89.00 138 ALA A CA 1
ATOM 1122 C C . ALA A 1 138 ? 12.537 -4.539 -9.749 1.00 89.00 138 ALA A C 1
ATOM 1124 O O . ALA A 1 138 ? 12.820 -3.401 -9.375 1.00 89.00 138 ALA A O 1
ATOM 1125 N N . VAL A 1 139 ? 11.811 -5.375 -9.011 1.00 89.31 139 VAL A N 1
ATOM 1126 C CA . VAL A 1 139 ? 11.307 -5.070 -7.671 1.00 89.31 139 VAL A CA 1
ATOM 1127 C C . VAL A 1 139 ? 11.977 -6.003 -6.670 1.00 89.31 139 VAL A C 1
ATOM 1129 O O . VAL A 1 139 ? 11.866 -7.222 -6.766 1.00 89.31 139 VAL A O 1
ATOM 1132 N N . PHE A 1 140 ? 12.660 -5.430 -5.686 1.00 88.06 140 PHE A N 1
ATOM 1133 C CA . PHE A 1 140 ? 13.259 -6.187 -4.592 1.00 88.06 140 PHE A CA 1
ATOM 1134 C C . PHE A 1 140 ? 12.266 -6.296 -3.445 1.00 88.06 140 PHE A C 1
ATOM 1136 O O . PHE A 1 140 ? 11.722 -5.291 -2.981 1.00 88.06 140 PHE A O 1
ATOM 1143 N N . VAL A 1 141 ? 12.027 -7.517 -2.980 1.00 86.75 141 VAL A N 1
ATOM 1144 C CA . VAL A 1 141 ? 11.100 -7.778 -1.883 1.00 86.75 141 VAL A CA 1
ATOM 1145 C C . VAL A 1 141 ? 11.733 -8.742 -0.891 1.00 86.75 141 VAL A C 1
ATOM 1147 O O . VAL A 1 141 ? 12.442 -9.660 -1.277 1.00 86.75 141 VAL A O 1
ATOM 1150 N N . GLY A 1 142 ? 11.508 -8.532 0.403 1.00 83.25 142 GLY A N 1
ATOM 1151 C CA . GLY A 1 142 ? 11.919 -9.498 1.424 1.00 83.25 142 GLY A CA 1
ATOM 1152 C C . GLY A 1 142 ? 11.023 -10.736 1.421 1.00 83.25 142 GLY A C 1
ATOM 1153 O O . GLY A 1 142 ? 9.869 -10.658 1.016 1.00 83.25 142 GLY A O 1
ATOM 1154 N N . GLU A 1 143 ? 11.534 -11.858 1.917 1.00 78.75 143 GLU A N 1
ATOM 1155 C CA . GLU A 1 143 ? 10.807 -13.133 2.031 1.00 78.75 143 GLU A CA 1
ATOM 1156 C C . GLU A 1 143 ? 9.471 -13.029 2.782 1.00 78.75 143 GLU A C 1
ATOM 1158 O O . GLU A 1 143 ? 8.476 -13.633 2.377 1.00 78.75 143 GLU A O 1
ATOM 1163 N N . SER A 1 144 ? 9.416 -12.216 3.842 1.00 76.50 144 SER A N 1
ATOM 1164 C CA . SER A 1 144 ? 8.160 -11.826 4.478 1.00 76.50 144 SER A CA 1
ATOM 1165 C C . SER A 1 144 ? 7.960 -10.320 4.375 1.00 76.50 144 SER A C 1
ATOM 1167 O O . SER A 1 144 ? 8.842 -9.542 4.743 1.00 76.50 144 SER A O 1
ATOM 1169 N N . GLY A 1 145 ? 6.774 -9.905 3.942 1.00 74.94 145 GLY A N 1
ATOM 1170 C CA . GLY A 1 145 ? 6.381 -8.504 3.905 1.00 74.94 145 GLY A CA 1
ATOM 1171 C C . GLY A 1 145 ? 4.974 -8.282 4.438 1.00 74.94 145 GLY A C 1
ATOM 1172 O O . GLY A 1 145 ? 4.258 -9.219 4.800 1.00 74.94 145 GLY A O 1
ATOM 1173 N N . ASP A 1 146 ? 4.578 -7.015 4.448 1.00 84.56 146 ASP A N 1
ATOM 1174 C CA . ASP A 1 146 ? 3.243 -6.585 4.849 1.00 84.56 146 ASP A CA 1
ATOM 1175 C C . ASP A 1 146 ? 2.130 -7.254 4.021 1.00 84.56 146 ASP A C 1
ATOM 1177 O O . ASP A 1 146 ? 2.362 -7.858 2.975 1.00 84.56 146 ASP A O 1
ATOM 1181 N N . THR A 1 147 ? 0.874 -7.133 4.447 1.00 83.31 147 THR A N 1
ATOM 1182 C CA . THR A 1 147 ? -0.254 -7.814 3.764 1.00 83.31 147 THR A CA 1
ATOM 1183 C C . THR A 1 147 ? -0.491 -7.419 2.299 1.00 83.31 147 THR A C 1
ATOM 1185 O O . THR A 1 147 ? -1.185 -8.142 1.594 1.00 83.31 147 THR A O 1
ATOM 1188 N N . ASP A 1 148 ? 0.058 -6.305 1.811 1.00 82.06 148 ASP A N 1
ATOM 1189 C CA . ASP A 1 148 ? 0.046 -5.918 0.390 1.00 82.06 148 ASP A CA 1
ATOM 1190 C C . ASP A 1 148 ? 1.200 -6.541 -0.429 1.00 82.06 148 ASP A C 1
ATOM 1192 O O . ASP A 1 148 ? 1.292 -6.297 -1.629 1.00 82.06 148 ASP A O 1
ATOM 1196 N N . TYR A 1 149 ? 2.027 -7.398 0.186 1.00 83.56 149 TYR A N 1
ATOM 1197 C CA . TYR A 1 149 ? 3.057 -8.220 -0.470 1.00 83.56 149 TYR A CA 1
ATOM 1198 C C . TYR A 1 149 ? 2.496 -9.085 -1.606 1.00 83.56 149 TYR A C 1
ATOM 1200 O O . TYR A 1 149 ? 3.137 -9.241 -2.639 1.00 83.56 149 TYR A O 1
ATOM 1208 N N . GLU A 1 150 ? 1.266 -9.583 -1.459 1.00 81.62 150 GLU A N 1
ATOM 1209 C CA . GLU A 1 150 ? 0.581 -10.363 -2.500 1.00 81.62 150 GLU A CA 1
ATOM 1210 C C . GLU A 1 150 ? 0.437 -9.595 -3.810 1.00 81.62 150 GLU A C 1
ATOM 1212 O O . GLU A 1 150 ? 0.667 -10.138 -4.886 1.00 81.62 150 GLU A O 1
ATOM 1217 N N . GLY A 1 151 ? 0.110 -8.306 -3.716 1.00 80.56 151 GLY A N 1
ATOM 1218 C CA . GLY A 1 151 ? -0.006 -7.455 -4.892 1.00 80.56 151 GLY A CA 1
ATOM 1219 C C . GLY A 1 151 ? 1.341 -7.136 -5.533 1.00 80.56 151 GLY A C 1
ATOM 1220 O O . GLY A 1 151 ? 1.351 -6.713 -6.679 1.00 80.56 151 GLY A O 1
ATOM 1221 N N . LEU A 1 152 ? 2.455 -7.311 -4.814 1.00 83.62 152 LEU A N 1
ATOM 1222 C CA . LEU A 1 152 ? 3.794 -7.000 -5.309 1.00 83.62 152 LEU A CA 1
ATOM 1223 C C . LEU A 1 152 ? 4.462 -8.148 -6.050 1.00 83.62 152 LEU A C 1
ATOM 1225 O O . LEU A 1 152 ? 5.289 -7.869 -6.902 1.00 83.62 152 LEU A O 1
ATOM 1229 N N . LEU A 1 153 ? 4.157 -9.406 -5.741 1.00 77.94 153 LEU A N 1
ATOM 1230 C CA . LEU A 1 153 ? 4.738 -10.530 -6.486 1.00 77.94 153 LEU A CA 1
ATOM 1231 C C . LEU A 1 153 ? 3.939 -10.889 -7.743 1.00 77.94 153 LEU A C 1
ATOM 1233 O O . LEU A 1 153 ? 4.456 -11.567 -8.623 1.00 77.94 153 LEU A O 1
ATOM 1237 N N . GLY A 1 154 ? 2.689 -10.432 -7.843 1.00 71.50 154 GLY A N 1
ATOM 1238 C CA . GLY A 1 154 ? 1.880 -10.582 -9.049 1.00 71.50 154 GLY A CA 1
ATOM 1239 C C . GLY A 1 154 ? 2.085 -9.420 -10.022 1.00 71.50 154 GLY A C 1
ATOM 1240 O O . GLY A 1 154 ? 1.971 -8.259 -9.631 1.00 71.50 154 GLY A O 1
ATOM 1241 N N . GLY A 1 155 ? 2.331 -9.708 -11.302 1.00 75.12 155 GLY A N 1
ATOM 1242 C CA . GLY A 1 155 ? 2.422 -8.678 -12.340 1.00 75.12 155 GLY A CA 1
ATOM 1243 C C . GLY A 1 155 ? 3.335 -9.041 -13.507 1.00 75.12 155 GLY A C 1
ATOM 1244 O O . GLY A 1 155 ? 3.755 -10.184 -13.659 1.00 75.12 155 GLY A O 1
ATOM 1245 N N . LEU A 1 156 ? 3.616 -8.036 -14.341 1.00 81.75 156 LEU A N 1
ATOM 1246 C CA . LEU A 1 156 ? 4.549 -8.129 -15.472 1.00 81.75 156 LEU A CA 1
ATOM 1247 C C . LEU A 1 156 ? 5.998 -7.818 -15.079 1.00 81.75 156 LEU A C 1
ATOM 1249 O O . LEU A 1 156 ? 6.909 -8.083 -15.857 1.00 81.75 156 LEU A O 1
ATOM 1253 N N . HIS A 1 157 ? 6.211 -7.218 -13.909 1.00 89.19 157 HIS A N 1
ATOM 1254 C CA . HIS A 1 157 ? 7.542 -6.860 -13.439 1.00 89.19 157 HIS A CA 1
ATOM 1255 C C . HIS A 1 157 ? 8.300 -8.066 -12.901 1.00 89.19 157 HIS A C 1
ATOM 1257 O O . HIS A 1 157 ? 7.723 -9.063 -12.463 1.00 89.19 157 HIS A O 1
ATOM 1263 N N . LYS A 1 158 ? 9.623 -7.947 -12.918 1.00 90.12 158 LYS A N 1
ATOM 1264 C CA . LYS A 1 158 ? 10.535 -8.973 -12.427 1.00 90.12 158 LYS A CA 1
ATOM 1265 C C . LYS A 1 158 ? 10.790 -8.730 -10.943 1.00 90.12 158 LYS A C 1
ATOM 1267 O O . LYS A 1 158 ? 11.003 -7.594 -10.526 1.00 90.12 158 LYS A O 1
ATOM 1272 N N . SER A 1 159 ? 10.730 -9.773 -10.130 1.00 89.50 159 SER A N 1
ATOM 1273 C CA . SER A 1 159 ? 10.807 -9.685 -8.673 1.00 89.50 159 SER A CA 1
ATOM 1274 C C . SER A 1 159 ? 11.996 -10.479 -8.140 1.00 89.50 159 SER A C 1
ATOM 1276 O O . SER A 1 159 ? 12.185 -11.644 -8.483 1.00 89.50 159 SER A O 1
ATOM 1278 N N . VAL A 1 160 ? 12.784 -9.864 -7.262 1.00 89.12 160 VAL A N 1
ATOM 1279 C CA . VAL A 1 160 ? 13.868 -10.528 -6.530 1.00 89.12 160 VAL A CA 1
ATOM 1280 C C . VAL A 1 160 ? 13.448 -10.669 -5.075 1.00 89.12 160 VAL A C 1
ATOM 1282 O O . VAL A 1 160 ? 13.274 -9.669 -4.380 1.00 89.12 160 VAL A O 1
ATOM 1285 N N . VAL A 1 161 ? 13.286 -11.907 -4.613 1.00 88.00 161 VAL A N 1
ATOM 1286 C CA . VAL A 1 161 ? 12.909 -12.225 -3.233 1.00 88.00 161 VAL A CA 1
ATOM 1287 C C . VAL A 1 161 ? 14.167 -12.483 -2.407 1.00 88.00 161 VAL A C 1
ATOM 1289 O O . 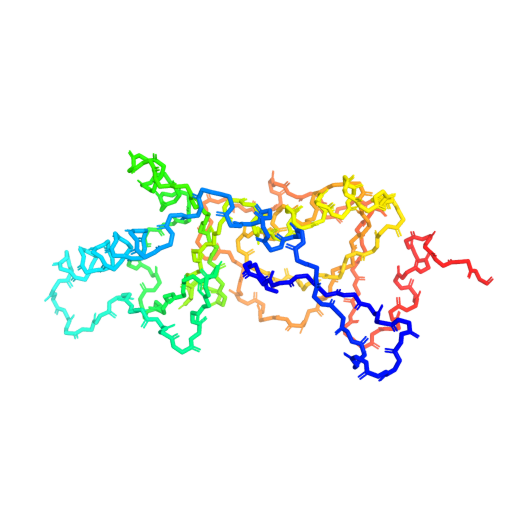VAL A 1 161 ? 14.835 -13.505 -2.576 1.00 88.00 161 VAL A O 1
ATOM 1292 N N . LEU A 1 162 ? 14.476 -11.560 -1.500 1.00 86.62 162 LEU A N 1
ATOM 1293 C CA . LEU A 1 162 ? 15.610 -11.633 -0.582 1.00 86.62 162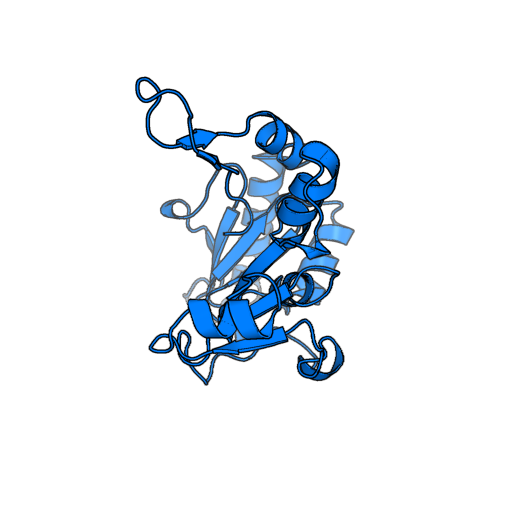 LEU A CA 1
ATOM 1294 C C . LEU A 1 162 ? 15.261 -12.532 0.613 1.00 86.62 162 LEU A C 1
ATOM 1296 O O . LEU A 1 162 ? 14.432 -12.169 1.454 1.00 86.62 162 LEU A O 1
ATOM 1300 N N . LYS A 1 163 ? 15.890 -13.709 0.678 1.00 82.00 163 LYS A N 1
ATOM 1301 C CA . LYS A 1 163 ? 15.727 -14.700 1.755 1.00 82.00 163 LYS A CA 1
ATOM 1302 C C . LYS A 1 163 ? 16.530 -14.315 2.993 1.00 82.00 163 LYS A C 1
ATOM 1304 O O . LYS A 1 163 ? 17.632 -13.806 2.863 1.00 82.00 163 LYS A O 1
ATOM 1309 N N . GLY A 1 164 ? 16.009 -14.567 4.193 1.00 72.31 164 GLY A N 1
ATOM 1310 C CA . GLY A 1 164 ? 16.761 -14.361 5.445 1.00 72.31 164 GLY A CA 1
ATOM 1311 C C . GLY A 1 164 ? 16.900 -12.910 5.931 1.00 72.31 164 GLY A C 1
ATOM 1312 O O . GLY A 1 164 ? 17.470 -12.678 6.992 1.00 72.31 164 GLY A O 1
ATOM 1313 N N . VAL A 1 165 ? 16.337 -11.930 5.214 1.00 65.75 165 VAL A N 1
ATOM 1314 C CA . VAL A 1 165 ? 16.269 -10.522 5.667 1.00 65.75 165 VAL A CA 1
ATOM 1315 C C . VAL A 1 165 ? 15.169 -10.318 6.723 1.00 65.75 165 VAL A C 1
ATOM 1317 O O . VAL A 1 165 ? 15.163 -9.324 7.446 1.00 65.75 165 VAL A O 1
ATOM 1320 N N . SER A 1 166 ? 14.236 -11.264 6.854 1.00 58.41 166 SER A N 1
ATOM 1321 C CA . SER A 1 166 ? 13.150 -11.207 7.834 1.00 58.41 166 SER A CA 1
ATOM 1322 C C . SER A 1 166 ? 12.973 -12.529 8.580 1.00 58.41 166 SER A C 1
ATOM 1324 O O . SER A 1 166 ? 13.402 -13.590 8.136 1.00 58.41 166 SER A O 1
ATOM 1326 N N . CYS A 1 167 ? 12.359 -12.454 9.761 1.00 53.53 167 CYS A N 1
ATOM 1327 C CA . CYS A 1 167 ? 12.260 -13.576 10.688 1.00 53.53 167 CYS A CA 1
ATOM 1328 C C . CYS A 1 167 ? 11.366 -14.710 10.134 1.00 53.53 167 CYS A C 1
ATOM 1330 O O . CYS A 1 167 ? 10.251 -14.479 9.665 1.00 53.53 167 CYS A O 1
ATOM 1332 N N . SER A 1 168 ? 11.861 -15.947 10.222 1.00 48.25 168 SER A N 1
ATOM 1333 C CA . SER A 1 168 ? 11.275 -17.178 9.660 1.00 48.25 168 SER A CA 1
ATOM 1334 C C . SER A 1 168 ? 9.923 -17.584 10.265 1.00 48.25 168 SER A C 1
ATOM 1336 O O . SER A 1 168 ? 9.171 -18.331 9.645 1.00 48.25 168 SER A O 1
ATOM 1338 N N . ALA A 1 169 ? 9.568 -17.060 11.442 1.00 47.75 169 ALA A N 1
ATOM 1339 C CA . ALA A 1 169 ? 8.273 -17.290 12.090 1.00 47.75 169 ALA A CA 1
ATOM 1340 C C . ALA A 1 169 ? 7.160 -16.328 11.612 1.00 47.75 169 ALA A C 1
ATOM 1342 O O . ALA A 1 169 ? 6.012 -16.442 12.038 1.00 47.75 169 ALA A O 1
ATOM 1343 N N . CYS A 1 170 ? 7.479 -15.351 10.755 1.00 51.22 170 CYS A N 1
ATOM 1344 C CA . CYS A 1 170 ? 6.609 -14.210 10.434 1.00 51.22 170 CYS A CA 1
ATOM 1345 C C . CYS A 1 170 ? 5.675 -14.430 9.240 1.00 51.22 170 CYS A C 1
ATOM 1347 O O . CYS A 1 170 ? 5.162 -13.479 8.635 1.00 51.22 170 CYS A O 1
ATOM 1349 N N . LEU A 1 171 ? 5.438 -15.687 8.880 1.00 49.44 171 LEU A N 1
ATOM 1350 C CA . LEU A 1 171 ? 4.577 -16.015 7.767 1.00 49.44 171 LEU A CA 1
ATOM 1351 C C . LEU A 1 171 ? 3.111 -15.898 8.208 1.00 49.44 171 LEU A C 1
ATOM 1353 O O . LEU A 1 171 ? 2.466 -16.858 8.601 1.00 49.44 171 LEU A O 1
ATOM 1357 N N . HIS A 1 172 ? 2.553 -14.696 8.051 1.00 56.59 172 HIS A N 1
ATOM 1358 C CA . HIS A 1 172 ? 1.155 -14.562 7.626 1.00 56.59 172 HIS A CA 1
ATOM 1359 C C . HIS A 1 172 ? 0.099 -14.694 8.730 1.00 56.59 172 HIS A C 1
ATOM 1361 O O . HIS A 1 172 ? -1.046 -15.016 8.423 1.00 56.59 172 HIS A O 1
ATOM 1367 N N . ALA A 1 173 ? 0.433 -14.358 9.980 1.00 55.25 173 ALA A N 1
ATOM 1368 C CA . ALA A 1 173 ? -0.443 -14.530 11.149 1.00 55.25 173 ALA A CA 1
ATOM 1369 C C . ALA A 1 173 ? -1.870 -13.938 11.025 1.00 55.25 173 ALA A C 1
ATOM 1371 O O . ALA A 1 173 ? -2.754 -14.322 11.779 1.00 55.25 173 ALA A O 1
ATOM 1372 N N . ASN A 1 174 ? -2.119 -13.029 10.073 1.00 64.19 174 ASN A N 1
ATOM 1373 C CA . ASN A 1 174 ? -3.432 -12.419 9.818 1.00 64.19 174 ASN A CA 1
ATOM 1374 C C . ASN A 1 174 ? -4.083 -12.809 8.472 1.00 64.19 174 ASN A C 1
ATOM 1376 O O . ASN A 1 174 ? -5.034 -12.146 8.038 1.00 64.19 174 ASN A O 1
ATOM 1380 N N . ARG A 1 175 ? -3.583 -13.850 7.787 1.00 71.00 175 ARG A N 1
ATOM 1381 C CA . ARG A 1 175 ? -4.197 -14.432 6.579 1.00 71.00 175 ARG A CA 1
ATOM 1382 C C . ARG A 1 175 ? -5.009 -15.673 6.945 1.00 71.00 175 ARG A C 1
ATOM 1384 O O . ARG A 1 175 ? -4.628 -16.436 7.820 1.00 71.00 175 ARG A O 1
ATOM 1391 N N . SER A 1 176 ? -6.114 -15.889 6.236 1.00 72.69 176 SER A N 1
ATOM 1392 C CA . SER A 1 176 ? -6.955 -17.089 6.390 1.00 72.69 176 SER A CA 1
ATOM 1393 C C . SER A 1 176 ? -6.590 -18.211 5.406 1.00 72.69 176 SER A C 1
ATOM 1395 O O . SER A 1 176 ? -7.318 -19.191 5.320 1.00 72.69 176 SER A O 1
ATOM 1397 N N . TYR A 1 177 ? -5.526 -18.033 4.619 1.00 79.75 177 TYR A N 1
ATOM 1398 C CA . TYR A 1 177 ? -5.085 -18.932 3.549 1.00 79.75 177 TYR A CA 1
ATOM 1399 C C . TYR A 1 177 ? -3.549 -18.935 3.448 1.00 79.75 177 TYR A C 1
ATOM 1401 O O . TYR A 1 177 ? -2.918 -17.929 3.808 1.00 79.75 177 TYR A O 1
ATOM 1409 N N . PRO A 1 178 ? -2.937 -20.030 2.962 1.00 78.81 178 PRO A N 1
ATOM 1410 C CA . PRO A 1 178 ? -1.508 -20.077 2.683 1.00 78.81 178 PRO A CA 1
ATOM 1411 C C . PRO A 1 178 ? -1.170 -19.246 1.437 1.00 78.81 178 PRO A C 1
ATOM 1413 O O . PRO A 1 178 ? -1.955 -19.127 0.501 1.00 78.81 178 PRO A O 1
ATOM 1416 N N . LEU A 1 179 ? 0.018 -18.642 1.412 1.00 78.56 179 LEU A N 1
ATOM 1417 C CA . LEU A 1 179 ? 0.408 -17.715 0.342 1.00 78.56 179 LEU A CA 1
ATOM 1418 C C . LEU A 1 179 ? 0.643 -18.399 -1.009 1.00 78.56 179 LEU A C 1
ATOM 1420 O O . LEU A 1 179 ? 0.460 -17.769 -2.049 1.00 78.56 179 LEU A O 1
ATOM 1424 N N . THR A 1 180 ? 0.998 -19.683 -0.984 1.00 80.88 180 THR A N 1
ATOM 1425 C CA . THR A 1 180 ? 1.149 -20.542 -2.166 1.00 80.88 180 THR A CA 1
ATOM 1426 C C . THR A 1 180 ? -0.129 -20.644 -2.995 1.00 80.88 180 THR A C 1
ATOM 1428 O O . THR A 1 180 ? -0.046 -20.873 -4.195 1.00 80.88 180 THR A O 1
ATOM 1431 N N . ASP A 1 181 ? -1.301 -20.421 -2.391 1.00 83.06 181 ASP A N 1
ATOM 1432 C CA . ASP A 1 181 ? -2.583 -20.459 -3.106 1.00 83.06 181 ASP A CA 1
ATOM 1433 C C . ASP A 1 181 ? -2.818 -19.202 -3.958 1.00 83.06 181 ASP A C 1
ATOM 1435 O O . ASP A 1 181 ? -3.669 -19.198 -4.845 1.00 83.06 181 ASP A O 1
ATOM 1439 N N . VAL A 1 182 ? -2.094 -18.112 -3.677 1.00 79.50 182 VAL A N 1
ATOM 1440 C CA . VAL A 1 182 ? -2.283 -16.805 -4.333 1.00 79.50 182 VAL A CA 1
ATOM 1441 C C . VAL A 1 182 ? -1.089 -16.420 -5.201 1.00 79.50 182 VAL A C 1
ATOM 1443 O O . VAL A 1 182 ? -1.256 -15.693 -6.179 1.00 79.50 182 VAL A O 1
ATOM 1446 N N . ILE A 1 183 ? 0.114 -16.889 -4.862 1.00 78.69 183 ILE A N 1
ATOM 1447 C CA . ILE A 1 183 ? 1.354 -16.502 -5.534 1.00 78.69 183 ILE A CA 1
ATOM 1448 C C . ILE A 1 183 ? 2.101 -17.744 -6.002 1.00 78.69 183 ILE A C 1
ATOM 1450 O O . ILE A 1 183 ? 2.423 -18.624 -5.204 1.00 78.69 183 ILE A O 1
ATOM 1454 N N . SER A 1 184 ? 2.452 -17.759 -7.288 1.00 78.00 184 SER A N 1
ATOM 1455 C CA . SER A 1 184 ? 3.402 -18.727 -7.825 1.00 78.00 184 SER A CA 1
ATOM 1456 C C . SER A 1 184 ? 4.828 -18.228 -7.616 1.00 78.00 184 SER A C 1
ATOM 1458 O O . SER A 1 184 ? 5.244 -17.227 -8.203 1.00 78.00 184 SER A O 1
ATOM 1460 N N . PHE A 1 185 ? 5.582 -18.936 -6.779 1.00 75.88 185 PHE A N 1
ATOM 1461 C CA . PHE A 1 185 ? 7.010 -18.678 -6.582 1.00 75.88 185 PHE A CA 1
ATOM 1462 C C . PHE A 1 185 ? 7.878 -19.278 -7.697 1.00 75.88 185 PHE A C 1
ATOM 1464 O O . PHE A 1 185 ? 9.042 -18.917 -7.815 1.00 75.88 185 PHE A O 1
ATOM 1471 N N . GLU A 1 186 ? 7.314 -20.142 -8.545 1.00 74.62 186 GLU A N 1
ATOM 1472 C CA . GLU A 1 186 ? 8.032 -20.859 -9.611 1.00 74.62 186 GLU A CA 1
ATOM 1473 C C . GLU A 1 186 ? 7.946 -20.161 -10.980 1.00 74.62 186 GLU A C 1
ATOM 1475 O O . GLU A 1 186 ? 8.079 -20.787 -12.028 1.00 74.62 186 GLU A O 1
ATOM 1480 N N . SER A 1 187 ? 7.694 -18.851 -11.004 1.00 78.56 187 SER A N 1
ATOM 1481 C CA . SER A 1 187 ? 7.639 -18.100 -12.262 1.00 78.56 187 SER A CA 1
ATOM 1482 C C . SER A 1 187 ? 9.029 -17.637 -12.713 1.00 78.56 187 SER A C 1
ATOM 1484 O O . SER A 1 187 ? 9.847 -17.238 -11.889 1.00 78.56 187 SER A O 1
ATOM 1486 N N . ASN A 1 188 ? 9.265 -17.571 -14.029 1.00 82.81 188 ASN A N 1
ATOM 1487 C CA . ASN A 1 188 ? 10.516 -17.040 -14.602 1.00 82.81 188 ASN A CA 1
ATOM 1488 C C . ASN A 1 188 ? 10.804 -15.579 -14.204 1.00 82.81 188 ASN A C 1
ATOM 1490 O O . ASN A 1 188 ? 11.932 -15.110 -14.323 1.00 82.81 188 ASN A O 1
ATOM 1494 N N . ASN A 1 189 ? 9.786 -14.856 -13.735 1.00 84.75 189 ASN A N 1
ATOM 1495 C CA . ASN A 1 189 ? 9.907 -13.471 -13.297 1.00 84.75 189 ASN A CA 1
ATOM 1496 C C . ASN A 1 189 ? 10.303 -13.347 -11.820 1.00 84.75 189 ASN A C 1
ATOM 1498 O O . ASN A 1 189 ? 10.495 -12.225 -11.360 1.00 84.75 189 ASN A O 1
ATOM 1502 N N . VAL A 1 190 ? 10.410 -14.449 -11.070 1.00 86.94 190 VAL A N 1
ATOM 1503 C CA . VAL A 1 190 ? 10.750 -14.444 -9.643 1.00 86.94 190 VAL A CA 1
ATOM 1504 C C . VAL A 1 190 ? 12.082 -15.155 -9.428 1.00 86.94 190 VAL A C 1
ATOM 1506 O O . VAL A 1 190 ? 12.245 -16.320 -9.774 1.00 86.94 190 VAL A O 1
ATOM 1509 N N . VAL A 1 191 ? 13.040 -14.461 -8.814 1.00 87.50 191 VAL A N 1
ATOM 1510 C CA . VAL A 1 191 ? 14.340 -15.034 -8.436 1.00 87.50 191 VAL A CA 1
ATOM 1511 C C . VAL A 1 191 ? 14.553 -14.874 -6.941 1.00 87.50 191 VAL A C 1
ATOM 1513 O O . VAL A 1 191 ? 14.346 -13.801 -6.382 1.00 87.50 191 VAL A O 1
ATOM 1516 N N . HIS A 1 192 ? 15.002 -15.939 -6.283 1.00 86.31 192 HIS A N 1
ATOM 1517 C CA . HIS A 1 192 ? 15.384 -15.894 -4.876 1.00 86.31 192 HIS A CA 1
ATOM 1518 C C . HIS A 1 192 ? 16.879 -15.604 -4.732 1.00 86.31 192 HIS A C 1
ATOM 1520 O O . HIS A 1 192 ? 17.700 -16.255 -5.380 1.00 86.31 192 HIS A O 1
ATOM 1526 N N . ALA A 1 193 ? 17.228 -14.663 -3.858 1.00 85.38 193 ALA A N 1
ATOM 1527 C CA . ALA A 1 193 ? 18.606 -14.274 -3.575 1.00 85.38 193 ALA A CA 1
ATOM 1528 C C . ALA A 1 193 ? 18.856 -14.207 -2.060 1.00 85.38 193 ALA A C 1
ATOM 1530 O O . ALA A 1 193 ? 17.930 -13.984 -1.281 1.00 85.38 193 ALA A O 1
ATOM 1531 N N . SER A 1 194 ? 20.103 -14.427 -1.648 1.00 82.12 194 SER A N 1
ATOM 1532 C CA . SER A 1 194 ? 20.557 -14.195 -0.269 1.00 82.12 194 SER A CA 1
ATOM 1533 C C . SER A 1 194 ? 20.990 -12.728 -0.123 1.00 82.12 194 SER A C 1
ATOM 1535 O O . SER A 1 194 ? 21.475 -12.166 -1.107 1.00 82.12 194 SER A O 1
ATOM 1537 N N . PRO A 1 195 ? 20.870 -12.088 1.053 1.00 70.25 195 PRO A N 1
ATOM 1538 C CA . PRO A 1 195 ? 21.390 -10.739 1.288 1.00 70.25 195 PRO A CA 1
ATOM 1539 C C . PRO A 1 195 ? 22.881 -10.606 0.961 1.00 70.25 195 PRO A C 1
ATOM 1541 O O . PRO A 1 195 ? 23.297 -9.553 0.493 1.00 70.25 195 PRO A O 1
ATOM 1544 N N . ASP A 1 196 ? 23.649 -11.685 1.137 1.00 68.56 196 ASP A N 1
ATOM 1545 C CA . ASP A 1 196 ? 25.095 -11.710 0.885 1.00 68.56 196 ASP A CA 1
ATOM 1546 C C . ASP A 1 196 ? 25.456 -12.046 -0.571 1.00 68.56 196 ASP A C 1
ATOM 1548 O O . ASP A 1 196 ? 26.627 -12.037 -0.942 1.00 68.56 196 ASP A O 1
ATOM 1552 N N . SER A 1 197 ? 24.468 -12.398 -1.403 1.00 68.69 197 SER A N 1
ATOM 1553 C CA . SER A 1 197 ? 24.711 -12.703 -2.817 1.00 68.69 197 SER A CA 1
ATOM 1554 C C . SER A 1 197 ? 24.745 -11.434 -3.663 1.00 68.69 197 SER A C 1
ATOM 1556 O O . SER A 1 197 ? 23.966 -10.508 -3.430 1.00 68.69 197 SER A O 1
ATOM 1558 N N . ASP A 1 198 ? 25.609 -11.413 -4.680 1.00 74.38 198 ASP A N 1
ATOM 1559 C CA . ASP A 1 198 ? 25.723 -10.285 -5.599 1.00 74.38 198 ASP A CA 1
ATOM 1560 C C . ASP A 1 198 ? 24.380 -10.028 -6.297 1.00 74.38 198 ASP A C 1
ATOM 1562 O O . ASP A 1 198 ? 23.926 -10.792 -7.149 1.00 74.38 198 ASP A O 1
ATOM 1566 N N . VAL A 1 199 ? 23.749 -8.895 -5.970 1.00 81.38 199 VAL A N 1
ATOM 1567 C CA . VAL A 1 199 ? 22.505 -8.401 -6.594 1.00 81.38 199 VAL A CA 1
ATOM 1568 C C . VAL A 1 199 ? 22.593 -8.429 -8.125 1.00 81.38 199 VAL A C 1
ATOM 1570 O O . VAL A 1 199 ? 21.599 -8.659 -8.818 1.00 81.38 199 VAL A O 1
ATOM 1573 N N . ARG A 1 200 ? 23.804 -8.245 -8.659 1.00 82.88 200 ARG A N 1
ATOM 1574 C CA . ARG A 1 200 ? 24.113 -8.334 -10.085 1.00 82.88 200 ARG A CA 1
ATOM 1575 C C . ARG A 1 200 ? 23.749 -9.698 -10.679 1.00 82.88 200 ARG A C 1
ATOM 1577 O O . ARG A 1 200 ? 23.151 -9.727 -11.750 1.00 82.88 200 ARG A O 1
ATOM 1584 N N . ASP A 1 201 ? 24.028 -10.800 -9.993 1.00 85.50 201 ASP A N 1
ATOM 1585 C CA . ASP A 1 201 ? 23.731 -12.148 -10.492 1.00 85.50 201 ASP A CA 1
ATOM 1586 C C . ASP A 1 201 ? 22.228 -12.424 -10.522 1.00 85.50 201 ASP A C 1
ATOM 1588 O O . ASP A 1 201 ? 21.718 -13.034 -11.463 1.00 85.50 201 ASP A O 1
ATOM 1592 N N . ALA A 1 202 ? 21.489 -11.925 -9.527 1.00 84.62 202 ALA A N 1
ATOM 1593 C CA . ALA A 1 202 ? 20.030 -12.004 -9.520 1.00 84.62 202 ALA A CA 1
ATOM 1594 C C . ALA A 1 202 ? 19.420 -11.229 -10.702 1.00 84.62 202 ALA A C 1
ATOM 1596 O O . ALA A 1 202 ? 18.514 -11.725 -11.370 1.00 84.62 202 ALA A O 1
ATOM 1597 N N . LEU A 1 203 ? 19.954 -10.043 -11.008 1.00 85.56 203 LEU A N 1
ATOM 1598 C CA . LEU A 1 203 ? 19.514 -9.233 -12.147 1.00 85.56 203 LEU A CA 1
ATOM 1599 C C . LEU A 1 203 ? 19.893 -9.842 -13.506 1.00 85.56 203 LEU A C 1
ATOM 1601 O O . LEU A 1 203 ? 19.124 -9.709 -14.460 1.00 85.56 203 LEU A O 1
ATOM 1605 N N . LYS A 1 204 ? 21.034 -10.539 -13.596 1.00 86.81 204 LYS A N 1
ATOM 1606 C CA . LYS A 1 204 ? 21.425 -11.313 -14.785 1.00 86.81 204 LYS A CA 1
ATOM 1607 C C . LYS A 1 204 ? 20.473 -12.477 -15.044 1.00 86.81 204 LYS A C 1
ATOM 1609 O O . LYS A 1 204 ? 20.013 -12.641 -16.167 1.00 86.81 204 LYS A O 1
ATOM 1614 N N . LYS A 1 205 ? 20.108 -13.239 -14.004 1.00 85.38 205 LYS A N 1
ATOM 1615 C CA . LYS A 1 205 ? 19.107 -14.322 -14.106 1.00 85.38 205 LYS A CA 1
ATOM 1616 C C . LYS A 1 205 ? 17.744 -13.820 -14.579 1.00 85.38 205 LYS A C 1
ATOM 1618 O O . LYS A 1 205 ? 17.018 -14.550 -15.238 1.00 85.38 205 LYS A O 1
ATOM 1623 N N . LEU A 1 206 ? 17.420 -12.574 -14.248 1.00 83.88 206 LEU A N 1
ATOM 1624 C CA . LEU A 1 206 ? 16.218 -11.887 -14.700 1.00 83.88 206 LEU A CA 1
ATOM 1625 C C . LEU A 1 206 ? 16.375 -11.231 -16.080 1.00 83.88 206 LEU A C 1
ATOM 1627 O O . LEU A 1 206 ? 15.470 -10.517 -16.489 1.00 83.88 206 LEU A O 1
ATOM 1631 N N . GLU A 1 207 ? 17.481 -11.414 -16.804 1.00 83.75 207 GLU A N 1
ATOM 1632 C CA . GLU A 1 207 ? 17.725 -10.824 -18.134 1.00 83.75 207 GLU A CA 1
ATOM 1633 C C . GLU A 1 207 ? 17.585 -9.285 -18.173 1.00 83.75 207 GLU A C 1
ATOM 1635 O O . GLU A 1 207 ? 17.224 -8.699 -19.195 1.00 83.75 207 GLU A O 1
ATOM 1640 N N . LEU A 1 208 ? 17.804 -8.604 -17.042 1.00 81.69 208 LEU A N 1
ATOM 1641 C CA . LEU A 1 208 ? 17.751 -7.136 -16.961 1.00 81.69 208 LEU A CA 1
ATOM 1642 C C . LEU A 1 208 ? 19.113 -6.489 -17.209 1.00 81.69 208 LEU A C 1
ATOM 1644 O O . LEU A 1 208 ? 19.183 -5.338 -17.635 1.00 81.69 208 LEU A O 1
ATOM 1648 N N . LEU A 1 209 ? 20.187 -7.235 -16.961 1.00 78.62 209 LEU A N 1
ATOM 1649 C CA . LEU A 1 209 ? 21.552 -6.851 -17.285 1.00 78.62 209 LEU A CA 1
ATOM 1650 C C . LEU A 1 209 ? 22.073 -7.788 -18.372 1.00 78.62 209 LEU A C 1
ATOM 1652 O O . LEU A 1 209 ? 21.948 -9.005 -18.250 1.00 78.62 209 LEU A O 1
ATOM 1656 N N . LYS A 1 210 ? 22.650 -7.206 -19.424 1.00 70.81 210 LYS A N 1
ATOM 1657 C CA . LYS A 1 210 ? 23.500 -7.941 -20.363 1.00 70.81 210 LYS A CA 1
ATOM 1658 C C . LYS A 1 210 ? 24.918 -8.000 -19.789 1.00 70.81 210 LYS A C 1
ATOM 1660 O O . LYS A 1 210 ? 25.284 -7.114 -19.014 1.00 70.81 210 LYS A O 1
ATOM 1665 N N . ASP A 1 211 ? 25.651 -9.055 -20.132 1.00 55.66 211 ASP A N 1
ATOM 1666 C CA . ASP A 1 211 ? 27.066 -9.214 -19.772 1.00 55.66 211 ASP A CA 1
ATOM 1667 C C . ASP A 1 211 ? 27.954 -8.106 -20.354 1.00 55.66 211 ASP A C 1
ATOM 1669 O O . ASP A 1 211 ? 27.660 -7.632 -21.479 1.00 55.66 211 ASP A O 1
#

Foldseek 3Di:
DQQDWDWDADPDPVVPGIDTDVVVVVVFPVLQCFPNVVVVVVVVQVVLCVVPVPDPDRQKDWPPVPADRFKTKIFGPDQVSDAFLVVVVVVCVVVVRQWHWKQFPLNRMIIIGGNCRGPLSVVVCCCPVVVDDQLLDEAEEEPDGIPCVLSVQDDNHAYEYEYPPDDPVSQDNRDPDHSVVRHDCPDQSYHYDYPPDDPVVSCVSSVNDDD

InterPro domains:
  IPR006380 Sucrose phosphatase-like domain [PF05116] (63-162)
  IPR044161 Sucrose-phosphate synthase [PTHR46039] (1-206)

Radius of gyration: 18.95 Å; chains: 1; bounding box: 46×44×52 Å

pLDDT: mean 83.23, std 10.28, range [47.75, 94.56]

Sequence (211 aa):
NSGSDLHYTSLNNEDGPFVVDFYYHSHIEYRWGGEGLRKTLIRWASSLNEKKADNDEQIVTLAEHLSTDYCYTFTVKKPAAVPPVRELRKLLRIQALRCHVVYSQNGTRINVIPVLASRIQALRYLFVRWGIDMAKMAVFVGESGDTDYEGLLGGLHKSVVLKGVSCSACLHANRSYPLTDVISFESNNVVHASPDSDVRDALKKLELLKD

Organism: Arabidopsis thaliana (NCBI:txid3702)

Secondary structure (DSSP, 8-state):
-TTPPPEEE-S-GGG-SEEE-HHHHHHHHTT--HHHHHHHHHHHHHHHHHTTTTSS--SEEE-GGG-BTTBEEEEES-GGGSPPHHHHHHHHHHTT--EEEEEEGGGTEEEEEETT-SHHHHHHHHHHHH---GGG-EEEEESS--TTHHHHHSSSSEEEEETTSS-TT-S-TT-SS-GGGT--TTSTTEEEE-TTS-HHHHHHHTT-S--